Protein AF-A0A6I4W435-F1 (afdb_monomer_lite)

Organism: NCBI:txid1429076

pLDDT: mean 74.06, std 20.19, range [32.53, 95.0]

Secondary structure (DSSP, 8-state):
-HHHHHHHHHHHHHTT--HHHHHHTTSSPPPP--TTPPP-TT-EEEEEETTTEEEEEEEEEEEETTEEEEE-TT-TT-EEEEEGGG-EEPPPPPPEEETTEEE-SHHHHHHHHHHHHHHHHHHHHTT-PPPHHHHHHHHHHHHHHHHHHTS-HHHHHHHHHHHHHHHHH--S---------------PPP--PPPPPPPPP---------

Structure (mmCIF, N/CA/C/O backbone):
data_AF-A0A6I4W435-F1
#
_entry.id   AF-A0A6I4W435-F1
#
loop_
_atom_site.group_PDB
_atom_site.id
_atom_site.type_symbol
_atom_site.label_atom_id
_atom_site.label_alt_id
_atom_site.label_comp_id
_atom_site.label_asym_id
_atom_site.label_entity_id
_atom_site.label_seq_id
_atom_site.pdbx_PDB_ins_code
_atom_site.Cartn_x
_atom_site.Cartn_y
_atom_site.Cartn_z
_atom_site.occupancy
_atom_site.B_iso_or_equiv
_atom_site.auth_seq_id
_atom_site.auth_comp_id
_atom_site.auth_asym_id
_atom_site.auth_atom_id
_atom_site.pdbx_PDB_model_num
ATOM 1 N N . MET A 1 1 ? -18.884 -27.508 -9.698 1.00 48.12 1 MET A N 1
ATOM 2 C CA . MET A 1 1 ? -17.551 -26.866 -9.818 1.00 48.12 1 MET A CA 1
ATOM 3 C C . MET A 1 1 ? -17.520 -25.725 -10.838 1.00 48.12 1 MET A C 1
ATOM 5 O O . MET A 1 1 ? -16.719 -24.821 -10.649 1.00 48.12 1 MET A O 1
ATOM 9 N N . ALA A 1 2 ? -18.375 -25.718 -11.870 1.00 55.88 2 ALA A N 1
ATOM 10 C CA . ALA A 1 2 ? -18.426 -24.636 -12.861 1.00 55.88 2 ALA A CA 1
ATOM 11 C C . ALA A 1 2 ? -18.925 -23.290 -12.289 1.00 55.88 2 ALA A C 1
ATOM 13 O O . ALA A 1 2 ? -18.366 -22.250 -12.620 1.00 55.88 2 ALA A O 1
ATOM 14 N N . ASP A 1 3 ? -19.886 -23.315 -11.358 1.00 66.19 3 ASP A N 1
ATOM 15 C CA . ASP A 1 3 ? -20.533 -22.088 -10.859 1.00 66.19 3 ASP A CA 1
ATOM 16 C C . ASP A 1 3 ? -19.584 -21.142 -10.106 1.00 66.19 3 ASP A C 1
ATOM 18 O O . ASP A 1 3 ? -19.682 -19.926 -10.235 1.00 66.19 3 ASP A O 1
ATOM 22 N N . LEU A 1 4 ? -18.595 -21.683 -9.385 1.00 65.06 4 LEU A N 1
ATOM 23 C CA . LEU A 1 4 ? -17.640 -20.879 -8.615 1.00 65.06 4 LEU A CA 1
ATOM 24 C C . LEU A 1 4 ? -16.661 -20.116 -9.521 1.00 65.06 4 LEU A C 1
ATOM 26 O O . LEU A 1 4 ? -16.342 -18.960 -9.261 1.00 65.06 4 LEU A O 1
ATOM 30 N N . LEU A 1 5 ? -16.188 -20.763 -10.590 1.00 68.44 5 LEU A N 1
ATOM 31 C CA . LEU A 1 5 ? -15.288 -20.151 -11.571 1.00 68.44 5 LEU A CA 1
ATOM 32 C C . LEU A 1 5 ? -16.013 -19.076 -12.388 1.00 68.44 5 LEU A C 1
ATOM 34 O O . LEU A 1 5 ? -15.443 -18.020 -12.656 1.00 68.44 5 LEU A O 1
ATOM 38 N N . SER A 1 6 ? -17.282 -19.312 -12.722 1.00 66.69 6 SER A N 1
ATOM 39 C CA . SER A 1 6 ? -18.133 -18.327 -13.388 1.00 66.69 6 SER A CA 1
ATOM 40 C C . SER A 1 6 ? -18.427 -17.115 -12.501 1.00 66.69 6 SER A C 1
ATOM 42 O O . SER A 1 6 ? -18.337 -15.986 -12.983 1.00 66.69 6 SER A O 1
ATOM 44 N N . ASP A 1 7 ? -18.692 -17.316 -11.207 1.00 67.62 7 ASP A N 1
ATOM 45 C CA . ASP A 1 7 ? -18.904 -16.213 -10.262 1.00 67.62 7 ASP A CA 1
ATOM 46 C C . ASP A 1 7 ? -17.628 -15.394 -10.025 1.00 67.62 7 ASP A C 1
ATOM 48 O O . ASP A 1 7 ? -17.678 -14.162 -9.988 1.00 67.62 7 ASP A O 1
ATOM 52 N N . LEU A 1 8 ? -16.466 -16.047 -9.938 1.00 68.94 8 LEU A N 1
ATOM 53 C CA . LEU A 1 8 ? -15.170 -15.371 -9.817 1.00 68.94 8 LEU A CA 1
ATOM 54 C C . LEU A 1 8 ? -14.807 -14.570 -11.072 1.00 68.94 8 LEU A C 1
ATOM 56 O O . LEU A 1 8 ? -14.304 -13.452 -10.952 1.00 68.94 8 LEU A O 1
ATOM 60 N N . ARG A 1 9 ? -15.112 -15.098 -12.260 1.00 64.88 9 ARG A N 1
ATOM 61 C CA . ARG A 1 9 ? -14.930 -14.390 -13.533 1.00 64.88 9 ARG A CA 1
ATOM 62 C C . ARG A 1 9 ? -15.839 -13.166 -13.617 1.00 64.88 9 ARG A C 1
ATOM 64 O O . ARG A 1 9 ? -15.360 -12.065 -13.859 1.00 64.88 9 ARG A O 1
ATOM 71 N N . ARG A 1 10 ? -17.123 -13.321 -13.283 1.00 65.75 10 ARG A N 1
ATOM 72 C CA . ARG A 1 10 ? -18.094 -12.215 -13.268 1.00 65.75 10 ARG A CA 1
ATOM 73 C C . ARG A 1 10 ? -17.733 -11.138 -12.240 1.00 65.75 10 ARG A C 1
ATOM 75 O O . ARG A 1 10 ? -17.934 -9.948 -12.480 1.00 65.75 10 ARG A O 1
ATOM 82 N N . TYR A 1 11 ? -17.163 -11.543 -11.105 1.00 64.62 11 TYR A N 1
ATOM 83 C CA . TYR A 1 11 ? -16.634 -10.624 -10.102 1.00 64.62 11 TYR A CA 1
ATOM 84 C C . TYR A 1 11 ? -15.400 -9.862 -10.606 1.00 64.62 11 TYR A C 1
ATOM 86 O O . TYR A 1 11 ? -15.323 -8.646 -10.422 1.00 64.62 11 TYR A O 1
ATOM 94 N N . ALA A 1 12 ? -14.467 -10.544 -11.270 1.00 68.38 12 ALA A N 1
ATOM 95 C CA . ALA A 1 12 ? -13.275 -9.931 -11.847 1.00 68.38 12 ALA A CA 1
ATOM 96 C C . ALA A 1 12 ? -13.634 -8.924 -12.956 1.00 68.38 12 ALA A C 1
ATOM 98 O O . ALA A 1 12 ? -13.156 -7.789 -12.919 1.00 68.38 12 ALA A O 1
ATOM 99 N N . ASP A 1 13 ? -14.590 -9.271 -13.824 1.00 64.19 13 ASP A N 1
ATOM 100 C CA . ASP A 1 13 ? -15.118 -8.386 -14.871 1.00 64.19 13 ASP A CA 1
ATOM 101 C C . ASP A 1 13 ? -15.747 -7.116 -14.275 1.00 64.19 13 ASP A C 1
ATOM 103 O O . ASP A 1 13 ? -15.459 -6.001 -14.711 1.00 64.19 13 ASP A O 1
ATOM 107 N N . SER A 1 14 ? -16.527 -7.252 -13.195 1.00 55.00 14 SER A N 1
ATOM 108 C CA . SER A 1 14 ? -17.138 -6.107 -12.494 1.00 55.00 14 SER A CA 1
ATOM 109 C C . SER A 1 14 ? -16.120 -5.165 -11.830 1.00 55.00 14 SER A C 1
ATOM 111 O O . SER A 1 14 ? -16.455 -4.044 -11.442 1.00 55.00 14 SER A O 1
ATOM 113 N N . ARG A 1 15 ? -14.870 -5.618 -11.676 1.00 60.22 15 ARG A N 1
ATOM 114 C CA . ARG A 1 15 ? -13.759 -4.866 -11.082 1.00 60.22 15 ARG A CA 1
ATOM 115 C C . ARG A 1 15 ? -12.702 -4.460 -12.110 1.00 60.22 15 ARG A C 1
ATOM 117 O O . ARG A 1 15 ? -11.713 -3.849 -11.709 1.00 60.22 15 ARG A O 1
ATOM 124 N N . GLY A 1 16 ? -12.906 -4.770 -13.395 1.00 47.41 16 GLY A N 1
ATOM 125 C CA . GLY A 1 16 ? -11.931 -4.513 -14.457 1.00 47.41 16 GLY A CA 1
ATOM 126 C C . GLY A 1 16 ? -10.626 -5.297 -14.283 1.00 47.41 16 GLY A C 1
ATOM 127 O O . GLY A 1 16 ? -9.569 -4.831 -14.699 1.00 47.41 16 GLY A O 1
ATOM 128 N N . VAL A 1 17 ? -10.679 -6.451 -13.612 1.00 63.44 17 VAL A N 1
ATOM 129 C CA . VAL A 1 17 ? -9.533 -7.335 -13.390 1.00 63.44 17 VAL A CA 1
ATOM 130 C C . VAL A 1 17 ? -9.600 -8.468 -14.405 1.00 63.44 17 VAL A C 1
ATOM 132 O O . VAL A 1 17 ? -10.590 -9.189 -14.465 1.00 63.44 17 VAL A O 1
ATOM 135 N N . ASP A 1 18 ? -8.531 -8.656 -15.174 1.00 70.25 18 ASP A N 1
ATOM 136 C CA . ASP A 1 18 ? -8.417 -9.777 -16.106 1.00 70.25 18 ASP A CA 1
ATOM 137 C C . ASP A 1 18 ? -8.191 -11.086 -15.327 1.00 70.25 18 ASP A C 1
ATOM 139 O O . ASP A 1 18 ? -7.098 -11.369 -14.821 1.00 70.25 18 ASP A O 1
ATOM 143 N N . PHE A 1 19 ? -9.266 -11.862 -15.187 1.00 63.81 19 PHE A N 1
ATOM 144 C CA . PHE A 1 19 ? -9.294 -13.112 -14.430 1.00 63.81 19 PHE A CA 1
ATOM 145 C C . PHE A 1 19 ? -8.329 -14.163 -14.988 1.00 63.81 19 PHE A C 1
ATOM 147 O O . PHE A 1 19 ? -7.600 -14.810 -14.231 1.00 63.81 19 PHE A O 1
ATOM 154 N N . ASP A 1 20 ? -8.291 -14.304 -16.314 1.00 61.25 20 ASP A N 1
ATOM 155 C CA . ASP A 1 20 ? -7.469 -15.301 -16.999 1.00 61.25 20 ASP A CA 1
ATOM 156 C C . ASP A 1 20 ? -5.974 -14.951 -16.881 1.00 61.25 20 ASP A C 1
ATOM 158 O O . ASP A 1 20 ? -5.124 -15.842 -16.773 1.00 61.25 20 ASP A O 1
ATOM 162 N N . ARG A 1 21 ? -5.642 -13.656 -16.797 1.00 55.03 21 ARG A N 1
ATOM 163 C CA . ARG A 1 21 ? -4.293 -13.168 -16.467 1.00 55.03 21 ARG A CA 1
ATOM 164 C C . ARG A 1 21 ? -3.916 -13.417 -15.004 1.00 55.03 21 ARG A C 1
ATOM 166 O O . ARG A 1 21 ? -2.783 -13.813 -14.728 1.00 55.03 21 ARG A O 1
ATOM 173 N N . ALA A 1 22 ? -4.843 -13.213 -14.068 1.00 56.28 22 ALA A N 1
ATOM 174 C CA . ALA A 1 22 ? -4.605 -13.421 -12.638 1.00 56.28 22 ALA A CA 1
ATOM 175 C C . ALA A 1 22 ? -4.363 -14.900 -12.282 1.00 56.28 22 ALA A C 1
ATOM 177 O O . ALA A 1 22 ? -3.576 -15.200 -11.381 1.00 56.28 22 ALA A O 1
ATOM 178 N N . LEU A 1 23 ? -5.003 -15.825 -13.005 1.00 63.34 23 LEU A N 1
ATOM 179 C CA . LEU A 1 23 ? -4.879 -17.262 -12.761 1.00 63.34 23 LEU A CA 1
ATOM 180 C C . LEU A 1 23 ? -3.512 -17.821 -13.195 1.00 63.34 23 LEU A C 1
ATOM 182 O O . LEU A 1 23 ? -2.955 -18.674 -12.508 1.00 63.34 23 LEU A O 1
ATOM 186 N N . ARG A 1 24 ? -2.928 -17.302 -14.284 1.00 53.12 24 ARG A N 1
ATOM 187 C CA . ARG A 1 24 ? -1.618 -17.754 -14.798 1.00 53.12 24 ARG A CA 1
ATOM 188 C C . ARG A 1 24 ? -0.430 -17.325 -13.932 1.00 53.12 24 ARG A C 1
ATOM 190 O O . ARG A 1 24 ? 0.606 -17.974 -13.965 1.00 53.12 24 ARG A O 1
ATOM 197 N N . GLY A 1 25 ? -0.562 -16.251 -13.151 1.00 51.00 25 GLY A N 1
ATOM 198 C CA . GLY A 1 25 ? 0.535 -15.707 -12.339 1.00 51.00 25 GLY A CA 1
ATOM 199 C C . GLY A 1 25 ? 0.826 -16.453 -11.030 1.00 51.00 25 GLY A C 1
ATOM 200 O O . GLY A 1 25 ? 1.811 -16.135 -10.371 1.00 51.00 25 GLY A O 1
ATOM 201 N N . ARG A 1 26 ? -0.023 -17.407 -10.615 1.00 48.78 26 ARG A N 1
ATOM 202 C CA . ARG A 1 26 ? 0.065 -18.060 -9.292 1.00 48.78 26 ARG A CA 1
ATOM 203 C C . ARG A 1 26 ? 0.802 -19.399 -9.266 1.00 48.78 26 ARG A C 1
ATOM 205 O O . ARG A 1 26 ? 1.060 -19.899 -8.176 1.00 48.78 26 ARG A O 1
ATOM 212 N N . THR A 1 27 ? 1.118 -19.988 -10.415 1.00 45.06 27 THR A N 1
ATOM 213 C CA . THR A 1 27 ? 1.563 -21.389 -10.485 1.00 45.06 27 THR A CA 1
ATOM 214 C C . THR A 1 27 ? 3.075 -21.601 -10.472 1.00 45.06 27 THR A C 1
ATOM 216 O O . THR A 1 27 ? 3.494 -22.753 -10.506 1.00 45.06 27 THR A O 1
ATOM 219 N N . GLU A 1 28 ? 3.902 -20.555 -10.369 1.00 39.28 28 GLU A N 1
ATOM 220 C CA . GLU A 1 28 ? 5.362 -20.726 -10.376 1.00 39.28 28 GLU A CA 1
ATOM 221 C C . GLU A 1 28 ? 6.059 -20.195 -9.108 1.00 39.28 28 GLU A C 1
ATOM 223 O O . GLU A 1 28 ? 5.813 -19.056 -8.695 1.00 39.28 28 GLU A O 1
ATOM 228 N N . PRO A 1 29 ? 6.963 -20.985 -8.488 1.00 39.03 29 PRO A N 1
ATOM 229 C CA . PRO A 1 29 ? 7.844 -20.503 -7.429 1.00 39.03 29 PRO A CA 1
ATOM 230 C C . PRO A 1 29 ? 8.861 -19.521 -8.029 1.00 39.03 29 PRO A C 1
ATOM 232 O O . PRO A 1 29 ? 9.588 -19.861 -8.961 1.00 39.03 29 PRO A O 1
ATOM 235 N N . ARG A 1 30 ? 8.893 -18.277 -7.532 1.00 45.06 30 ARG A N 1
ATOM 236 C CA . ARG A 1 30 ? 9.562 -17.165 -8.223 1.00 45.06 30 ARG A CA 1
ATOM 237 C C . ARG A 1 30 ? 11.003 -16.922 -7.733 1.00 45.06 30 ARG A C 1
ATOM 239 O O . ARG A 1 30 ? 11.175 -16.566 -6.567 1.00 45.06 30 ARG A O 1
ATOM 246 N N . PRO A 1 31 ? 12.026 -17.048 -8.602 1.00 37.41 31 PRO A N 1
ATOM 247 C CA . PRO A 1 31 ? 13.400 -16.659 -8.294 1.00 37.41 31 PRO A CA 1
ATOM 248 C C . PRO A 1 31 ? 13.589 -15.136 -8.375 1.00 37.41 31 PRO A C 1
ATOM 250 O O . PRO A 1 31 ? 12.870 -14.444 -9.099 1.00 37.41 31 PRO A O 1
ATOM 253 N N . GLN A 1 32 ? 14.582 -14.639 -7.634 1.00 42.81 32 GLN A N 1
ATOM 254 C CA . GLN A 1 32 ? 15.009 -13.237 -7.570 1.00 42.81 32 GLN A CA 1
ATOM 255 C C . GLN A 1 32 ? 15.317 -12.660 -8.965 1.00 42.81 32 GLN A C 1
ATOM 257 O O . GLN A 1 32 ? 15.859 -13.347 -9.830 1.00 42.81 32 GLN A O 1
ATOM 262 N N . ALA A 1 33 ? 14.937 -11.398 -9.186 1.00 46.81 33 ALA A N 1
ATOM 263 C CA . ALA A 1 33 ? 15.050 -10.716 -10.471 1.00 46.81 33 ALA A CA 1
ATOM 264 C C . ALA A 1 33 ? 16.519 -10.506 -10.877 1.00 46.81 33 ALA A C 1
ATOM 266 O O . ALA A 1 33 ? 17.236 -9.714 -10.271 1.00 46.81 33 ALA A O 1
ATOM 267 N N . VAL A 1 34 ? 16.936 -11.211 -11.928 1.00 43.28 34 VAL A N 1
ATOM 268 C CA . VAL A 1 34 ? 18.176 -10.976 -12.676 1.00 43.28 34 VAL A CA 1
ATOM 269 C C . VAL A 1 34 ? 17.886 -9.912 -13.740 1.00 43.28 34 VAL A C 1
ATOM 271 O O . VAL A 1 34 ? 16.836 -9.955 -14.390 1.00 43.28 34 VAL A O 1
ATOM 274 N N . GLU A 1 35 ? 18.787 -8.940 -13.885 1.00 43.41 35 GLU A N 1
ATOM 275 C CA . GLU A 1 35 ? 18.725 -7.873 -14.890 1.00 43.41 35 GLU A CA 1
ATOM 276 C C . GLU A 1 35 ? 18.404 -8.445 -16.286 1.00 43.41 35 GLU A C 1
ATOM 278 O O . GLU A 1 35 ? 19.064 -9.368 -16.756 1.00 43.41 35 GLU A O 1
ATOM 283 N N . GLY A 1 36 ? 17.354 -7.924 -16.936 1.00 54.69 36 GLY A N 1
ATOM 284 C CA . GLY A 1 36 ? 16.925 -8.340 -18.281 1.00 54.69 36 GLY A CA 1
ATOM 285 C C . GLY A 1 36 ? 15.592 -9.098 -18.367 1.00 54.69 36 GLY A C 1
ATOM 286 O O . GLY A 1 36 ? 15.116 -9.349 -19.473 1.00 54.69 36 GLY A O 1
ATOM 287 N N . ARG A 1 37 ? 14.939 -9.432 -17.243 1.00 64.94 37 ARG A N 1
ATOM 288 C CA . ARG A 1 37 ? 13.588 -10.029 -17.249 1.00 64.94 37 ARG A CA 1
ATOM 289 C C . ARG A 1 37 ? 12.491 -8.956 -17.191 1.00 64.94 37 ARG A C 1
ATOM 291 O O . ARG A 1 37 ? 12.578 -8.021 -16.401 1.00 64.94 37 ARG A O 1
ATOM 298 N N . ALA A 1 38 ? 11.430 -9.126 -17.985 1.00 80.06 38 ALA A N 1
ATOM 299 C CA . ALA A 1 38 ? 10.217 -8.313 -17.882 1.00 80.06 38 ALA A CA 1
ATOM 300 C C . ALA A 1 38 ? 9.564 -8.467 -16.495 1.00 80.06 38 ALA A C 1
ATOM 302 O O . ALA A 1 38 ? 9.429 -9.587 -15.990 1.00 80.06 38 ALA A O 1
ATOM 303 N N . PHE A 1 39 ? 9.142 -7.356 -15.890 1.00 84.56 39 PHE A N 1
ATOM 304 C CA . PHE A 1 39 ? 8.463 -7.374 -14.594 1.00 84.56 39 PHE A CA 1
ATOM 305 C C . PHE A 1 39 ? 7.040 -7.919 -14.746 1.00 84.56 39 PHE A C 1
ATOM 307 O O . PHE A 1 39 ? 6.355 -7.645 -15.733 1.00 84.56 39 PHE A O 1
ATOM 314 N N . ALA A 1 40 ? 6.561 -8.670 -13.756 1.00 87.69 40 ALA A N 1
ATOM 315 C CA . ALA A 1 40 ? 5.161 -9.086 -13.706 1.00 87.69 40 ALA A CA 1
ATOM 316 C C . ALA A 1 40 ? 4.402 -8.359 -12.598 1.00 87.69 40 ALA A C 1
ATOM 318 O O . ALA A 1 40 ? 4.983 -7.747 -11.707 1.00 87.69 40 ALA A O 1
ATOM 319 N N . VAL A 1 41 ? 3.076 -8.463 -12.644 1.00 88.00 41 VAL A N 1
ATOM 320 C CA . VAL A 1 41 ? 2.202 -7.941 -11.590 1.00 88.00 41 VAL A CA 1
ATOM 321 C C . VAL A 1 41 ? 2.601 -8.533 -10.236 1.00 88.00 41 VAL A C 1
ATOM 323 O O . VAL A 1 41 ? 2.835 -9.734 -10.121 1.00 88.00 41 VAL A O 1
ATOM 326 N N . GLY A 1 42 ? 2.686 -7.672 -9.226 1.00 86.62 42 GLY A N 1
ATOM 327 C CA . GLY A 1 42 ? 3.148 -7.989 -7.880 1.00 86.62 42 GLY A CA 1
ATOM 328 C C . GLY A 1 42 ? 4.654 -7.832 -7.673 1.00 86.62 42 GLY A C 1
ATOM 329 O O . GLY A 1 42 ? 5.080 -7.864 -6.522 1.00 86.62 42 GLY A O 1
ATOM 330 N N . ASP A 1 43 ? 5.448 -7.630 -8.731 1.00 88.00 43 ASP A N 1
ATOM 331 C CA . ASP A 1 43 ? 6.887 -7.421 -8.567 1.00 88.00 43 ASP A CA 1
ATOM 332 C C . ASP A 1 43 ? 7.183 -6.116 -7.858 1.00 88.00 43 ASP A C 1
ATOM 334 O O . ASP A 1 43 ? 6.626 -5.065 -8.182 1.00 88.00 43 ASP A O 1
ATOM 338 N N . GLU A 1 44 ? 8.106 -6.206 -6.914 1.00 92.19 44 GLU A N 1
ATOM 339 C CA . GLU A 1 44 ? 8.609 -5.083 -6.152 1.00 92.19 44 GLU A CA 1
ATOM 340 C C . GLU A 1 44 ? 9.697 -4.376 -6.952 1.00 92.19 44 GLU A C 1
ATOM 342 O O . GLU A 1 44 ? 10.690 -4.968 -7.382 1.00 92.19 44 GLU A O 1
ATOM 347 N N . VAL A 1 45 ? 9.480 -3.086 -7.175 1.00 92.19 45 VAL A N 1
ATOM 348 C CA . VAL A 1 45 ? 10.301 -2.257 -8.045 1.00 92.19 45 VAL A CA 1
ATOM 349 C C . VAL A 1 45 ? 10.692 -0.971 -7.349 1.00 92.19 45 VAL A C 1
ATOM 351 O O . VAL A 1 45 ? 9.959 -0.425 -6.523 1.00 92.19 45 VAL A O 1
ATOM 354 N N . GLU A 1 46 ? 11.855 -0.458 -7.707 1.00 91.56 46 GLU A N 1
ATOM 355 C CA . GLU A 1 46 ? 12.331 0.833 -7.257 1.00 91.56 46 GLU A CA 1
ATOM 356 C C . GLU A 1 46 ? 12.625 1.762 -8.427 1.00 91.56 46 GLU A C 1
ATOM 358 O O . GLU A 1 46 ? 12.992 1.351 -9.529 1.00 91.56 46 GLU A O 1
ATOM 363 N N . ARG A 1 47 ? 12.426 3.050 -8.169 1.00 87.75 47 ARG A N 1
ATOM 364 C CA . ARG A 1 47 ? 12.683 4.140 -9.100 1.00 87.75 47 ARG A CA 1
ATOM 365 C C . ARG A 1 47 ? 13.418 5.245 -8.361 1.00 87.75 47 ARG A C 1
ATOM 367 O O . ARG A 1 47 ? 12.996 5.660 -7.283 1.00 87.75 47 ARG A O 1
ATOM 374 N N . SER A 1 48 ? 14.450 5.801 -8.987 1.00 80.75 48 SER A N 1
ATOM 375 C CA . SER A 1 48 ? 15.024 7.068 -8.534 1.00 80.75 48 SER A CA 1
ATOM 376 C C . SER A 1 48 ? 14.079 8.218 -8.898 1.00 80.75 48 SER A C 1
ATOM 378 O O . SER A 1 48 ? 13.802 8.473 -10.074 1.00 80.75 48 SER A O 1
ATOM 380 N N . ALA A 1 49 ? 13.527 8.879 -7.884 1.00 66.56 49 ALA A N 1
ATOM 381 C CA . ALA A 1 49 ? 12.852 10.157 -8.029 1.00 66.56 49 ALA A CA 1
ATOM 382 C C . ALA A 1 49 ? 13.925 11.255 -8.049 1.00 66.56 49 ALA A C 1
ATOM 384 O O . ALA A 1 49 ? 14.623 11.473 -7.056 1.00 66.56 49 ALA A O 1
ATOM 385 N N . ASP A 1 50 ? 14.068 11.897 -9.208 1.00 62.81 50 ASP A N 1
ATOM 386 C CA . ASP A 1 50 ? 14.858 13.115 -9.423 1.00 62.81 50 ASP A CA 1
ATOM 387 C C . ASP A 1 50 ? 16.323 13.027 -8.946 1.00 62.81 50 ASP A C 1
ATOM 389 O O . ASP A 1 50 ? 16.901 13.990 -8.450 1.00 62.81 50 ASP A O 1
ATOM 393 N N . GLY A 1 51 ? 16.935 11.845 -9.085 1.00 57.22 51 GLY A N 1
ATOM 394 C CA . GLY A 1 51 ? 18.375 11.634 -8.907 1.00 57.22 51 GLY A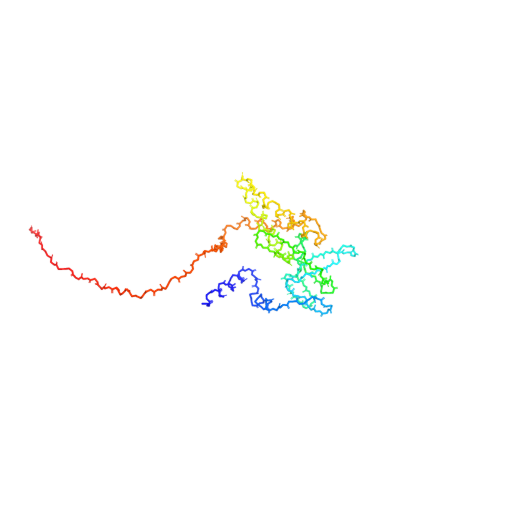 CA 1
ATOM 395 C C . GLY A 1 51 ? 18.863 11.452 -7.466 1.00 57.22 51 GLY A C 1
ATOM 396 O O . GLY A 1 51 ? 20.020 11.087 -7.288 1.00 57.22 51 GLY A O 1
ATOM 397 N N . SER A 1 52 ? 18.019 11.643 -6.444 1.00 59.06 52 SER A N 1
ATOM 398 C CA . SER A 1 52 ? 18.463 11.586 -5.034 1.00 59.06 52 SER A CA 1
ATOM 399 C C . SER A 1 52 ? 17.596 10.747 -4.096 1.00 59.06 52 SER A C 1
ATOM 401 O O . SER A 1 52 ? 18.081 10.326 -3.047 1.00 59.06 52 SER A O 1
ATOM 403 N N . LYS A 1 53 ? 16.330 10.465 -4.434 1.00 78.12 53 LYS A N 1
ATOM 404 C CA . LYS A 1 53 ? 15.440 9.687 -3.558 1.00 78.12 53 LYS A CA 1
ATOM 405 C C . LYS A 1 53 ? 14.943 8.435 -4.255 1.00 78.12 53 LYS A C 1
ATOM 407 O O . LYS A 1 53 ? 14.150 8.511 -5.190 1.00 78.12 53 LYS A O 1
ATOM 412 N N . ILE A 1 54 ? 15.370 7.278 -3.764 1.00 84.25 54 ILE A N 1
ATOM 413 C CA . ILE A 1 54 ? 14.835 5.991 -4.205 1.00 84.25 54 ILE A CA 1
ATOM 414 C C . ILE A 1 54 ? 13.426 5.843 -3.633 1.00 84.25 54 ILE A C 1
ATOM 416 O O . ILE A 1 54 ? 13.216 5.973 -2.429 1.00 84.25 54 ILE A O 1
ATOM 420 N N . ARG A 1 55 ? 12.453 5.589 -4.506 1.00 88.56 55 ARG A N 1
ATOM 421 C CA . ARG A 1 55 ? 11.086 5.232 -4.131 1.00 88.56 55 ARG A CA 1
ATOM 422 C C . ARG A 1 55 ? 10.836 3.792 -4.507 1.00 88.56 55 ARG A C 1
ATOM 424 O O . ARG A 1 55 ? 11.140 3.403 -5.634 1.00 88.56 55 ARG A O 1
ATOM 431 N N . ARG A 1 56 ? 10.230 3.039 -3.595 1.00 92.94 56 ARG A N 1
ATOM 43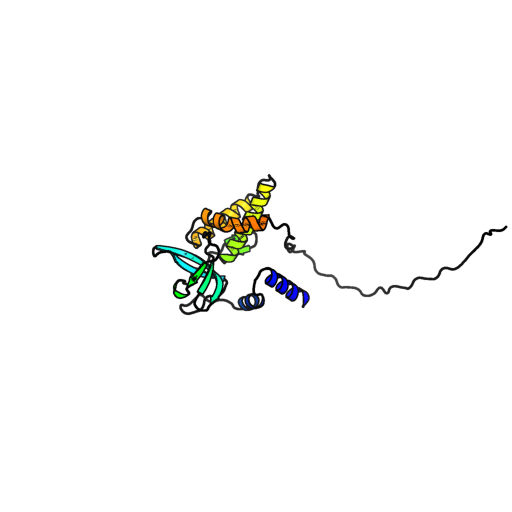2 C CA . ARG A 1 56 ? 9.861 1.642 -3.840 1.00 92.94 56 ARG A CA 1
ATOM 433 C C . ARG A 1 56 ? 8.356 1.492 -3.974 1.00 92.94 56 ARG A C 1
ATOM 435 O O . ARG A 1 56 ? 7.583 2.251 -3.388 1.00 92.94 56 ARG A O 1
ATOM 442 N N . GLY A 1 57 ? 7.955 0.553 -4.808 1.00 92.44 57 GLY A N 1
ATOM 443 C CA . GLY A 1 57 ? 6.578 0.298 -5.178 1.00 92.44 57 GLY A CA 1
ATOM 444 C C . GLY A 1 57 ? 6.427 -1.098 -5.754 1.00 92.44 57 GLY A C 1
ATOM 445 O O . GLY A 1 57 ? 7.366 -1.889 -5.741 1.00 92.44 57 GLY A O 1
ATOM 446 N N . TYR A 1 58 ? 5.243 -1.409 -6.258 1.00 92.62 58 TYR A N 1
ATOM 447 C CA . TYR A 1 58 ? 4.979 -2.700 -6.879 1.00 92.62 58 TYR A CA 1
ATOM 448 C C . TYR A 1 58 ? 4.194 -2.549 -8.177 1.00 92.62 58 TYR A C 1
ATOM 450 O O . TYR A 1 58 ? 3.393 -1.623 -8.346 1.00 92.62 58 TYR A O 1
ATOM 458 N N . VAL A 1 59 ? 4.438 -3.459 -9.116 1.00 91.44 59 VAL A N 1
ATOM 459 C CA . VAL A 1 59 ? 3.753 -3.485 -10.409 1.00 91.44 59 VAL A CA 1
ATOM 460 C C . VAL A 1 59 ? 2.308 -3.927 -10.196 1.00 91.44 59 VAL A C 1
ATOM 462 O O . VAL A 1 59 ? 2.035 -5.015 -9.702 1.00 91.44 59 VAL A O 1
ATOM 465 N N . THR A 1 60 ? 1.363 -3.085 -10.589 1.00 90.31 60 THR A N 1
ATOM 466 C CA . THR A 1 60 ? -0.080 -3.379 -10.541 1.00 90.31 60 THR A CA 1
ATOM 467 C C . THR A 1 60 ? -0.604 -3.930 -11.858 1.00 90.31 60 THR A C 1
ATOM 469 O O . THR A 1 60 ? -1.512 -4.755 -11.866 1.00 90.31 60 THR A O 1
ATOM 472 N N . ALA A 1 61 ? -0.009 -3.509 -12.972 1.00 87.75 61 ALA A N 1
ATOM 473 C CA . ALA A 1 61 ? -0.317 -4.001 -14.303 1.00 87.75 61 ALA A CA 1
ATOM 474 C C . ALA A 1 61 ? 0.868 -3.744 -15.243 1.00 87.75 61 ALA A C 1
ATOM 476 O O . ALA A 1 61 ? 1.665 -2.829 -15.037 1.00 87.75 61 ALA A O 1
ATOM 477 N N . VAL A 1 62 ? 0.971 -4.564 -16.283 1.00 87.56 62 VAL A N 1
ATOM 478 C CA . VAL A 1 62 ? 1.800 -4.267 -17.463 1.00 87.56 62 VAL A CA 1
ATOM 479 C C . VAL A 1 62 ? 0.872 -3.635 -18.490 1.00 87.56 62 VAL A C 1
ATOM 481 O O . VAL A 1 62 ? -0.163 -4.247 -18.775 1.00 87.56 62 VAL A O 1
ATOM 484 N N . ASP A 1 63 ? 1.224 -2.434 -18.948 1.00 82.81 63 ASP A N 1
ATOM 485 C CA . ASP A 1 63 ? 0.468 -1.658 -19.938 1.00 82.81 63 ASP A CA 1
ATOM 486 C C . ASP A 1 63 ? 0.902 -2.074 -21.345 1.00 82.81 63 ASP A C 1
ATOM 488 O O . ASP A 1 63 ? 0.133 -2.650 -22.109 1.00 82.81 63 ASP A O 1
ATOM 492 N N . ASP A 1 64 ? 2.194 -1.911 -21.624 1.00 81.25 64 ASP A N 1
ATOM 493 C CA . ASP A 1 64 ? 2.844 -2.310 -22.866 1.00 81.25 64 ASP A CA 1
ATOM 494 C C . ASP A 1 64 ? 4.290 -2.775 -22.571 1.00 81.25 64 ASP A C 1
ATOM 496 O O . ASP A 1 64 ? 4.766 -2.620 -21.443 1.00 81.25 64 ASP A O 1
ATOM 500 N N . PRO A 1 65 ? 5.020 -3.372 -23.534 1.00 77.81 65 PRO A N 1
ATOM 501 C CA . PRO A 1 65 ? 6.375 -3.882 -23.294 1.00 77.81 65 PRO A CA 1
ATOM 502 C C . PRO A 1 65 ? 7.384 -2.829 -22.802 1.00 77.81 65 PRO A C 1
ATOM 504 O O . PRO A 1 65 ? 8.426 -3.184 -22.254 1.00 77.81 65 PRO A O 1
ATOM 507 N N . SER A 1 66 ? 7.097 -1.542 -23.001 1.00 82.94 66 SER A N 1
ATOM 508 C CA . SER A 1 66 ? 7.934 -0.411 -22.610 1.00 82.94 66 SER A CA 1
ATOM 509 C C . SER A 1 66 ? 7.421 0.329 -21.373 1.00 82.94 66 SER A C 1
ATOM 511 O O . SER A 1 66 ? 8.169 1.136 -20.819 1.00 82.94 66 SER A O 1
ATOM 513 N N . PHE A 1 67 ? 6.197 0.063 -20.902 1.00 87.31 67 PHE A N 1
ATOM 514 C CA . PHE A 1 67 ? 5.603 0.760 -19.762 1.00 87.31 67 PHE A CA 1
ATOM 515 C C . PHE A 1 67 ? 4.890 -0.167 -18.771 1.00 87.31 67 PHE A C 1
ATOM 517 O O . PHE A 1 67 ? 4.075 -1.027 -19.108 1.00 87.31 67 PHE A O 1
ATOM 524 N N . TYR A 1 68 ? 5.130 0.110 -17.492 1.00 90.44 68 TYR A N 1
ATOM 525 C CA . TYR A 1 68 ? 4.505 -0.571 -16.367 1.00 90.44 68 TYR A CA 1
ATOM 526 C C . TYR A 1 68 ? 3.627 0.387 -15.570 1.00 90.44 68 TYR A C 1
ATOM 528 O O . TYR A 1 68 ? 3.958 1.558 -15.380 1.00 90.44 68 TYR A O 1
ATOM 536 N N . LEU A 1 69 ? 2.521 -0.128 -15.045 1.00 92.56 69 LEU A N 1
ATOM 537 C CA . LEU A 1 69 ? 1.671 0.567 -14.092 1.00 92.56 69 LEU A CA 1
ATOM 538 C C . LEU A 1 69 ? 2.114 0.196 -12.678 1.00 92.56 69 LEU A C 1
ATOM 540 O O . LEU A 1 69 ? 1.875 -0.917 -12.209 1.00 92.56 69 LEU A O 1
ATOM 544 N N . VAL A 1 70 ? 2.765 1.128 -11.988 1.00 91.62 70 VAL A N 1
ATOM 545 C CA . VAL A 1 70 ? 3.404 0.911 -10.685 1.00 91.62 70 VAL A CA 1
ATOM 546 C C . VAL A 1 70 ? 2.702 1.716 -9.600 1.00 91.62 70 VAL A C 1
ATOM 548 O O . VAL A 1 70 ? 2.483 2.923 -9.732 1.00 91.62 70 VAL A O 1
ATOM 551 N N . ARG A 1 71 ? 2.379 1.060 -8.488 1.00 91.94 71 ARG A N 1
ATOM 552 C CA . ARG A 1 71 ? 1.879 1.706 -7.275 1.00 91.94 71 ARG A CA 1
ATOM 553 C C . ARG A 1 71 ? 3.047 2.017 -6.348 1.00 91.94 71 ARG A C 1
ATOM 555 O O . ARG A 1 71 ? 3.794 1.121 -5.974 1.00 91.94 71 ARG A O 1
ATOM 562 N N . PHE A 1 72 ? 3.161 3.276 -5.933 1.00 91.50 72 PHE A N 1
ATOM 563 C CA . PHE A 1 72 ? 4.122 3.708 -4.917 1.00 91.50 72 PHE A CA 1
ATOM 564 C C . PHE A 1 72 ? 3.380 4.087 -3.627 1.00 91.50 72 PHE A C 1
ATOM 566 O O . PHE A 1 72 ? 2.636 5.081 -3.635 1.00 91.50 72 PHE A O 1
ATOM 573 N N . PRO A 1 73 ? 3.563 3.342 -2.521 1.00 89.38 73 PRO A N 1
ATOM 574 C CA . PRO A 1 73 ? 3.002 3.715 -1.230 1.00 89.38 73 PRO A CA 1
ATOM 575 C C . PRO A 1 73 ? 3.406 5.140 -0.836 1.00 89.38 73 PRO A C 1
ATOM 577 O O . PRO A 1 73 ? 4.549 5.563 -1.009 1.00 89.38 73 PRO A O 1
ATOM 580 N N . GLY A 1 74 ? 2.449 5.921 -0.334 1.00 84.81 74 GLY A N 1
ATOM 581 C CA . GLY A 1 74 ? 2.679 7.318 0.043 1.00 84.81 74 GLY A CA 1
ATOM 582 C C . GLY A 1 74 ? 2.664 8.325 -1.108 1.00 84.81 74 GLY A C 1
ATOM 583 O O . GLY A 1 74 ? 2.873 9.512 -0.866 1.00 84.81 74 GLY A O 1
ATOM 584 N N . VAL A 1 75 ? 2.378 7.896 -2.342 1.00 85.25 75 VAL A N 1
ATOM 585 C CA . VAL A 1 75 ? 2.150 8.793 -3.483 1.00 85.25 75 VAL A CA 1
ATOM 586 C C . VAL A 1 75 ? 0.653 8.898 -3.777 1.00 85.25 75 VAL A C 1
ATOM 588 O O . VAL A 1 75 ? -0.008 7.915 -4.112 1.00 85.25 75 VAL A O 1
ATOM 591 N N . THR A 1 76 ? 0.112 10.115 -3.683 1.00 76.50 76 THR A N 1
ATOM 592 C CA . THR A 1 76 ? -1.329 10.396 -3.834 1.00 76.50 76 THR A CA 1
ATOM 593 C C . THR A 1 76 ? -1.838 10.230 -5.265 1.00 76.50 76 THR A C 1
ATOM 595 O O . THR A 1 76 ? -3.021 9.984 -5.465 1.00 76.50 76 THR A O 1
ATOM 598 N N . ARG A 1 77 ? -0.956 10.312 -6.272 1.00 74.12 77 ARG A N 1
ATOM 599 C CA . ARG A 1 77 ? -1.313 10.118 -7.692 1.00 74.12 77 ARG A CA 1
ATOM 600 C C . ARG A 1 77 ? -1.760 8.684 -8.038 1.00 74.12 77 ARG A C 1
ATOM 602 O O . ARG A 1 77 ? -2.068 8.422 -9.192 1.00 74.12 77 ARG A O 1
ATOM 609 N N . GLY A 1 78 ? -1.838 7.775 -7.064 1.00 78.50 78 GLY A N 1
ATOM 610 C CA . GLY A 1 78 ? -2.357 6.425 -7.268 1.00 78.50 78 GLY A CA 1
ATOM 611 C C . GLY A 1 78 ? -1.345 5.529 -7.976 1.00 78.50 78 GLY A C 1
ATOM 612 O O . GLY A 1 78 ? -0.257 5.292 -7.444 1.00 78.50 78 GLY A O 1
ATOM 613 N N . VAL A 1 79 ? -1.735 5.003 -9.137 1.00 87.06 79 VAL A N 1
ATOM 614 C CA . VAL A 1 79 ? -0.912 4.151 -10.004 1.00 87.06 79 VAL A CA 1
ATOM 615 C C . VAL A 1 79 ? -0.235 5.027 -11.055 1.00 87.06 79 VAL A C 1
ATOM 617 O O . VAL A 1 79 ? -0.893 5.812 -11.733 1.00 87.06 79 VAL A O 1
ATOM 620 N N . LEU A 1 80 ? 1.086 4.917 -11.176 1.00 89.19 80 LEU A N 1
ATOM 621 C CA . LEU A 1 80 ? 1.883 5.676 -12.132 1.00 89.19 80 LEU A CA 1
ATOM 622 C C . LEU A 1 80 ? 2.273 4.799 -13.314 1.00 89.19 80 LEU A C 1
ATOM 624 O O . LEU A 1 80 ? 2.762 3.689 -13.126 1.00 89.19 80 LEU A O 1
ATOM 628 N N .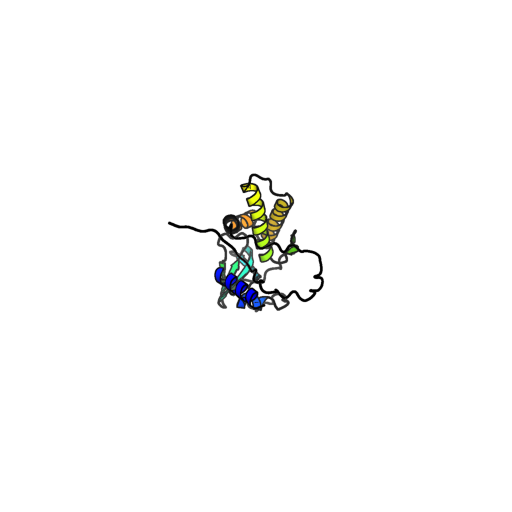 ARG A 1 81 ? 2.142 5.338 -14.524 1.00 91.06 81 ARG A N 1
ATOM 629 C CA . ARG A 1 81 ? 2.748 4.760 -15.723 1.00 91.06 81 ARG A CA 1
ATOM 630 C C . ARG A 1 81 ? 4.236 5.109 -15.743 1.00 91.06 81 ARG A C 1
ATOM 632 O O . ARG A 1 81 ? 4.587 6.290 -15.745 1.00 91.06 81 ARG A O 1
ATOM 639 N N . VAL A 1 82 ? 5.101 4.100 -15.694 1.00 87.88 82 VAL A N 1
ATOM 640 C CA . VAL A 1 82 ? 6.557 4.255 -15.600 1.00 87.88 82 VAL A CA 1
ATOM 641 C C . VAL A 1 82 ? 7.241 3.478 -16.730 1.00 87.88 82 VAL A C 1
ATOM 643 O O . VAL A 1 82 ? 6.905 2.311 -16.934 1.00 87.88 82 VAL A O 1
ATOM 646 N N . PRO A 1 83 ? 8.195 4.095 -17.449 1.00 88.69 83 PRO A N 1
ATOM 647 C CA . PRO A 1 83 ? 9.007 3.402 -18.445 1.00 88.69 83 PRO A CA 1
ATOM 648 C C . PRO A 1 83 ? 9.814 2.234 -17.858 1.00 88.69 83 PRO A C 1
ATOM 650 O O . PRO A 1 83 ? 10.309 2.322 -16.730 1.00 88.69 83 PRO A O 1
ATOM 653 N N . ALA A 1 84 ? 9.985 1.167 -18.638 1.00 86.44 84 ALA A N 1
ATOM 654 C CA . ALA A 1 84 ? 10.734 -0.034 -18.268 1.00 86.44 84 ALA A CA 1
ATOM 655 C C . ALA A 1 84 ? 12.204 0.248 -17.901 1.00 86.44 84 ALA A C 1
ATOM 657 O O . ALA A 1 84 ? 12.728 -0.338 -16.961 1.00 86.44 84 ALA A O 1
ATOM 658 N N . ASP A 1 85 ? 12.850 1.189 -18.592 1.00 85.12 85 ASP A N 1
ATOM 659 C CA . ASP A 1 85 ? 14.236 1.624 -18.359 1.00 85.12 85 ASP A CA 1
ATOM 660 C C . ASP A 1 85 ? 14.402 2.477 -17.085 1.00 85.12 85 ASP A C 1
ATOM 662 O O . ASP A 1 85 ? 15.519 2.754 -16.643 1.00 85.12 85 ASP A O 1
ATOM 666 N N . ARG A 1 86 ? 13.289 2.908 -16.476 1.00 85.25 86 ARG A N 1
ATOM 667 C CA . ARG A 1 86 ? 13.261 3.768 -15.282 1.00 85.25 86 ARG A CA 1
ATOM 668 C C . ARG A 1 86 ? 12.902 3.030 -13.997 1.00 85.25 86 ARG A C 1
ATOM 670 O O . ARG A 1 86 ? 12.797 3.680 -12.952 1.00 85.25 86 ARG A O 1
ATOM 677 N N . ILE A 1 87 ? 12.726 1.713 -14.057 1.00 87.44 87 ILE A N 1
ATOM 678 C CA . ILE A 1 87 ? 12.468 0.859 -12.897 1.00 87.44 87 ILE A CA 1
ATOM 679 C C . ILE A 1 87 ? 13.533 -0.227 -12.778 1.00 87.44 87 ILE A C 1
ATOM 681 O O . ILE A 1 87 ? 14.083 -0.701 -13.768 1.00 87.44 87 ILE A O 1
ATOM 685 N N . ARG A 1 88 ? 13.834 -0.613 -11.542 1.00 90.00 88 ARG A N 1
ATOM 686 C CA . ARG A 1 88 ? 14.737 -1.719 -11.204 1.00 90.00 88 ARG A CA 1
ATOM 687 C C . ARG A 1 88 ? 14.068 -2.612 -10.170 1.00 90.00 88 ARG A C 1
ATOM 689 O O . ARG A 1 88 ? 13.115 -2.180 -9.528 1.00 90.00 88 ARG A O 1
ATOM 696 N N . GLY A 1 89 ? 14.552 -3.841 -10.004 1.00 87.94 89 GLY A N 1
ATOM 697 C CA . GLY A 1 89 ? 14.089 -4.703 -8.916 1.00 87.94 89 GLY A CA 1
ATOM 698 C C . GLY A 1 89 ? 14.385 -4.057 -7.562 1.00 87.94 89 GLY A C 1
ATOM 699 O O . GLY A 1 89 ? 15.508 -3.618 -7.325 1.00 87.94 89 GLY A O 1
ATOM 700 N N . ALA A 1 90 ? 13.376 -3.969 -6.698 1.00 89.19 90 ALA A N 1
ATOM 701 C CA . ALA A 1 90 ? 13.556 -3.490 -5.334 1.00 89.19 90 ALA A CA 1
ATOM 702 C C . ALA A 1 90 ? 14.027 -4.622 -4.407 1.00 89.19 90 ALA A C 1
ATOM 704 O O . ALA A 1 90 ? 13.750 -5.797 -4.667 1.00 89.19 90 ALA A O 1
ATOM 705 N N . PRO A 1 91 ? 14.668 -4.284 -3.274 1.00 88.38 91 PRO A N 1
ATOM 706 C CA . PRO A 1 91 ? 14.824 -5.214 -2.168 1.00 88.38 91 PRO A CA 1
ATOM 707 C C . PRO A 1 91 ? 13.464 -5.760 -1.710 1.00 88.38 91 PRO A C 1
ATOM 709 O O . PRO A 1 91 ? 12.499 -4.985 -1.642 1.00 88.38 91 PRO A O 1
ATOM 712 N N . PRO A 1 92 ? 13.398 -7.052 -1.343 1.00 88.25 92 PRO A N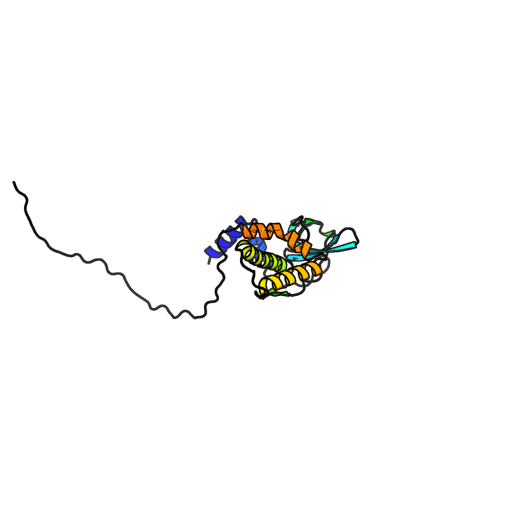 1
ATOM 713 C CA . PRO A 1 92 ? 12.154 -7.683 -0.938 1.00 88.25 92 PRO A CA 1
ATOM 714 C C . PRO A 1 92 ? 11.549 -6.989 0.284 1.00 88.25 92 PRO A C 1
ATOM 716 O O . PRO A 1 92 ? 12.263 -6.547 1.192 1.00 88.25 92 PRO A O 1
ATOM 719 N N . PHE A 1 93 ? 10.224 -6.916 0.323 1.00 89.75 93 PHE A N 1
ATOM 720 C CA . PHE A 1 93 ? 9.491 -6.370 1.452 1.00 89.75 93 PHE A CA 1
ATOM 721 C C . PHE A 1 93 ? 9.737 -7.198 2.723 1.00 89.75 93 PHE A C 1
ATOM 723 O O . PHE A 1 93 ? 9.640 -8.431 2.692 1.00 89.75 93 PHE A O 1
ATOM 730 N N . PRO A 1 94 ? 10.049 -6.553 3.863 1.00 90.06 94 PRO A N 1
ATOM 731 C CA . PRO A 1 94 ? 10.295 -7.268 5.107 1.00 90.06 94 PRO A CA 1
ATOM 732 C C . PRO A 1 94 ? 9.020 -7.988 5.577 1.00 90.06 94 PRO A C 1
ATOM 734 O O . PRO A 1 94 ? 7.938 -7.398 5.543 1.00 90.06 94 PRO A O 1
ATOM 737 N N . PRO A 1 95 ? 9.114 -9.243 6.050 1.00 90.06 95 PRO A N 1
ATOM 738 C CA . PRO A 1 95 ? 7.949 -9.963 6.538 1.00 90.06 95 PRO A CA 1
ATOM 739 C C . PRO A 1 95 ? 7.365 -9.282 7.782 1.00 90.06 95 PRO A C 1
ATOM 741 O O . PRO A 1 95 ? 8.084 -8.954 8.727 1.00 90.06 95 PRO A O 1
ATOM 744 N N . ILE A 1 96 ? 6.044 -9.098 7.799 1.00 90.00 96 ILE A N 1
ATOM 745 C CA . ILE A 1 96 ? 5.315 -8.508 8.926 1.00 90.00 96 ILE A CA 1
ATOM 746 C C . ILE A 1 96 ? 4.333 -9.531 9.469 1.00 90.00 96 ILE A C 1
ATOM 748 O O . ILE A 1 96 ? 3.404 -9.952 8.782 1.00 90.00 96 ILE A O 1
ATOM 752 N N . GLU A 1 97 ? 4.510 -9.887 10.734 1.00 89.38 97 GLU A N 1
ATOM 753 C CA . GLU A 1 97 ? 3.500 -10.619 11.489 1.00 89.38 97 GLU A CA 1
ATOM 754 C C . GLU A 1 97 ? 2.292 -9.723 11.761 1.00 89.38 97 GLU A C 1
ATOM 756 O O . GLU A 1 97 ? 2.417 -8.614 12.295 1.00 89.38 97 GLU A O 1
ATOM 761 N N . THR A 1 98 ? 1.128 -10.225 11.369 1.00 88.88 98 THR A N 1
ATOM 762 C CA . THR A 1 98 ? -0.185 -9.611 11.556 1.00 88.88 98 THR A CA 1
ATOM 763 C C . THR A 1 98 ? -1.128 -10.623 12.185 1.00 88.88 98 THR A C 1
ATOM 765 O O . THR A 1 98 ? -0.831 -11.817 12.261 1.00 88.88 98 THR A O 1
ATOM 768 N N . ARG A 1 99 ? -2.305 -10.170 12.616 1.00 81.88 99 ARG A N 1
ATOM 769 C CA . ARG A 1 99 ? -3.295 -11.057 13.248 1.00 81.88 99 ARG A CA 1
ATOM 770 C C . ARG A 1 99 ? -3.866 -12.103 12.288 1.00 81.88 99 ARG A C 1
ATOM 772 O O . ARG A 1 99 ? -4.420 -13.100 12.738 1.00 81.88 99 ARG A O 1
ATOM 779 N N . THR A 1 100 ? -3.763 -11.861 10.984 1.00 78.50 100 THR A N 1
ATOM 780 C CA . THR A 1 100 ? -4.261 -12.740 9.917 1.00 78.50 100 THR A CA 1
ATOM 781 C C . THR A 1 100 ? -3.162 -13.600 9.290 1.00 78.50 100 THR A C 1
ATOM 783 O O . THR A 1 100 ? -3.455 -14.399 8.404 1.00 78.50 100 THR A O 1
ATOM 786 N N . GLY A 1 101 ? -1.913 -13.470 9.750 1.00 88.62 101 GLY A N 1
ATOM 787 C CA . GLY A 1 101 ? -0.770 -14.238 9.265 1.00 88.62 101 GLY A CA 1
ATOM 788 C C . GLY A 1 101 ? 0.455 -13.372 8.976 1.00 88.62 101 GLY A C 1
ATOM 789 O O . GLY A 1 101 ? 0.566 -12.232 9.425 1.00 88.62 101 GLY A O 1
ATOM 790 N N . VAL A 1 102 ? 1.401 -13.922 8.216 1.00 91.06 102 VAL A N 1
ATOM 791 C CA . VAL A 1 102 ? 2.631 -13.216 7.836 1.00 91.06 102 VAL A CA 1
ATOM 792 C C . VAL A 1 102 ? 2.465 -12.597 6.454 1.00 91.06 102 VAL A C 1
ATOM 794 O O . VAL A 1 102 ? 2.282 -13.307 5.464 1.00 91.06 102 VAL A O 1
ATOM 797 N N . LEU A 1 103 ? 2.574 -11.273 6.376 1.00 89.88 103 LEU A N 1
ATOM 798 C CA . LEU A 1 103 ? 2.574 -10.537 5.117 1.00 89.88 103 LEU A CA 1
ATOM 799 C C . LEU A 1 103 ? 3.999 -10.462 4.580 1.00 89.88 103 LEU A C 1
ATOM 801 O O . LEU A 1 103 ? 4.900 -10.022 5.288 1.00 89.88 103 LEU A O 1
ATOM 805 N N . LYS A 1 104 ? 4.198 -10.898 3.334 1.00 90.31 104 LYS A N 1
ATOM 806 C CA . LYS A 1 104 ? 5.518 -10.985 2.682 1.00 90.31 104 LYS A CA 1
ATOM 807 C C . LYS A 1 104 ? 5.672 -10.070 1.464 1.00 90.31 104 LYS A C 1
ATOM 809 O O . LYS A 1 104 ? 6.658 -10.188 0.754 1.00 90.31 104 LYS A O 1
ATOM 814 N N . SER A 1 105 ? 4.682 -9.226 1.179 1.00 91.25 105 SER A N 1
ATOM 815 C CA . SER A 1 105 ? 4.725 -8.304 0.041 1.00 91.25 105 SER A CA 1
ATOM 816 C C . SER A 1 105 ? 4.171 -6.941 0.418 1.00 91.25 105 SER A C 1
ATOM 818 O O . SER A 1 105 ? 3.252 -6.840 1.242 1.00 91.25 105 SER A O 1
ATOM 820 N N . ALA A 1 106 ? 4.691 -5.904 -0.236 1.00 91.06 106 ALA A N 1
ATOM 821 C CA . ALA A 1 106 ? 4.207 -4.539 -0.056 1.00 91.06 106 ALA A CA 1
ATOM 822 C C . ALA A 1 106 ? 2.719 -4.395 -0.429 1.00 91.06 106 ALA A C 1
ATOM 824 O O . ALA A 1 106 ? 1.975 -3.702 0.264 1.00 91.06 106 ALA A O 1
ATOM 825 N N . ALA A 1 107 ? 2.266 -5.096 -1.474 1.00 90.62 107 ALA A N 1
ATOM 826 C CA . ALA A 1 107 ? 0.863 -5.103 -1.891 1.00 90.62 107 ALA A CA 1
ATOM 827 C C . ALA A 1 107 ? -0.059 -5.667 -0.797 1.00 90.62 107 ALA A C 1
ATOM 829 O O . ALA A 1 107 ? -1.029 -5.021 -0.406 1.00 90.62 107 ALA A O 1
ATOM 830 N N . ALA A 1 108 ? 0.287 -6.830 -0.229 1.00 90.06 108 ALA A N 1
ATOM 831 C CA . ALA A 1 108 ? -0.503 -7.434 0.843 1.00 90.06 108 ALA A CA 1
ATOM 832 C C . ALA A 1 108 ? -0.505 -6.573 2.119 1.00 90.06 108 ALA A C 1
ATOM 834 O O . ALA A 1 108 ? -1.520 -6.486 2.809 1.00 90.06 108 ALA A O 1
ATOM 835 N N . ALA A 1 109 ? 0.616 -5.912 2.426 1.00 91.94 109 ALA A N 1
ATOM 836 C CA . ALA A 1 109 ? 0.701 -4.966 3.535 1.00 91.94 109 ALA A CA 1
ATOM 837 C C . ALA A 1 109 ? -0.171 -3.719 3.317 1.00 91.94 109 ALA A C 1
ATOM 839 O O . ALA A 1 109 ? -0.803 -3.252 4.267 1.00 91.94 109 ALA A O 1
ATOM 840 N N . GLU A 1 110 ? -0.243 -3.190 2.091 1.00 91.88 110 GLU A N 1
ATOM 841 C CA . GLU A 1 110 ? -1.114 -2.057 1.752 1.00 91.88 110 GLU A CA 1
ATOM 842 C C . GLU A 1 110 ? -2.596 -2.428 1.913 1.00 91.88 110 GLU A C 1
ATOM 844 O O . GLU A 1 110 ? -3.341 -1.699 2.573 1.00 91.88 110 GLU A O 1
ATOM 849 N N . ASP A 1 111 ? -3.005 -3.593 1.404 1.00 91.06 111 ASP A N 1
ATOM 850 C CA . ASP A 1 111 ? -4.375 -4.102 1.543 1.00 91.06 111 ASP A CA 1
ATOM 851 C C . ASP A 1 111 ? -4.762 -4.321 3.013 1.00 91.06 111 ASP A C 1
ATOM 853 O O . ASP A 1 111 ? -5.817 -3.858 3.464 1.00 91.06 111 ASP A O 1
ATOM 857 N N . ALA A 1 112 ? -3.882 -4.952 3.797 1.00 92.00 112 ALA A N 1
ATOM 858 C CA . ALA A 1 112 ? -4.091 -5.142 5.230 1.00 92.00 112 ALA A CA 1
ATOM 859 C C . ALA A 1 112 ? -4.203 -3.800 5.970 1.00 92.00 112 ALA A C 1
ATOM 861 O O . ALA A 1 112 ? -5.055 -3.631 6.847 1.00 92.00 112 ALA A O 1
ATOM 862 N N . LEU A 1 113 ? -3.393 -2.807 5.591 1.00 92.75 113 LEU A N 1
ATOM 863 C CA . LEU A 1 113 ? -3.453 -1.473 6.180 1.00 92.75 113 LEU A CA 1
ATOM 864 C C . LEU A 1 113 ? -4.775 -0.764 5.858 1.00 92.75 113 LEU A C 1
ATOM 866 O O . LEU A 1 113 ? -5.333 -0.095 6.737 1.00 92.75 113 LEU A O 1
ATOM 870 N N . VAL A 1 114 ? -5.301 -0.913 4.638 1.00 91.56 114 VAL A N 1
ATOM 871 C CA . VAL A 1 114 ? -6.632 -0.408 4.270 1.00 91.56 114 VAL A CA 1
ATOM 872 C C . VAL A 1 114 ? -7.710 -1.085 5.114 1.00 91.56 114 VAL A C 1
ATOM 874 O O . VAL A 1 114 ? -8.583 -0.393 5.648 1.00 91.56 114 VAL A O 1
ATOM 877 N N . GLU A 1 115 ? -7.647 -2.405 5.292 1.00 92.50 115 GLU A N 1
ATOM 878 C CA . GLU A 1 115 ? -8.623 -3.152 6.087 1.00 92.50 115 GLU A CA 1
ATOM 879 C C . GLU A 1 115 ? -8.621 -2.710 7.559 1.00 92.50 115 GLU A C 1
ATOM 881 O O . GLU A 1 115 ? -9.658 -2.289 8.083 1.00 92.50 115 GLU A O 1
ATOM 886 N N . VAL A 1 116 ? -7.457 -2.730 8.216 1.00 93.12 116 VAL A N 1
ATOM 887 C CA . VAL A 1 116 ? -7.310 -2.338 9.627 1.00 93.12 116 VAL A CA 1
ATOM 888 C C . VAL A 1 116 ? -7.721 -0.875 9.815 1.00 93.12 116 VAL A C 1
ATOM 890 O O . VAL A 1 116 ? -8.481 -0.551 10.729 1.00 93.12 116 VAL A O 1
ATOM 893 N N . SER A 1 117 ? -7.307 0.023 8.915 1.00 92.19 117 SER A N 1
ATOM 894 C CA . SER A 1 117 ? -7.696 1.440 8.978 1.00 92.19 117 SER A CA 1
ATOM 895 C C . SER A 1 117 ? -9.201 1.641 8.802 1.00 92.19 117 SER A C 1
ATOM 897 O O . SER A 1 117 ? -9.785 2.532 9.424 1.00 92.19 117 SER A O 1
ATOM 899 N N . THR A 1 118 ? -9.846 0.800 7.994 1.00 92.38 118 THR A N 1
ATOM 900 C CA . THR A 1 118 ? -11.302 0.798 7.839 1.00 92.38 118 THR A CA 1
ATOM 901 C C . THR A 1 118 ? -11.983 0.351 9.131 1.00 92.38 118 THR A C 1
ATOM 903 O O . THR A 1 118 ? -12.929 1.011 9.560 1.00 92.38 118 THR A O 1
ATOM 906 N N . ARG A 1 119 ? -11.496 -0.709 9.796 1.00 92.00 119 ARG A N 1
ATOM 907 C CA . ARG A 1 119 ? -12.031 -1.159 11.098 1.00 92.00 119 ARG A CA 1
ATOM 908 C C . ARG A 1 119 ? -11.902 -0.077 12.167 1.00 92.00 119 ARG A C 1
ATOM 910 O O . ARG A 1 119 ? -12.905 0.282 12.782 1.00 92.00 119 ARG A O 1
ATOM 917 N N . VAL A 1 120 ? -10.716 0.518 12.307 1.00 91.94 120 VAL A N 1
ATOM 918 C CA . VAL A 1 120 ? -10.466 1.628 13.242 1.00 91.94 120 VAL A CA 1
ATOM 919 C C . VAL A 1 120 ? -11.439 2.781 12.984 1.00 91.94 120 VAL A C 1
ATOM 921 O O . VAL A 1 120 ? -12.116 3.243 13.898 1.00 91.94 120 VAL A O 1
ATOM 924 N N . ARG A 1 121 ? -11.585 3.207 11.723 1.00 91.25 121 ARG A N 1
ATOM 925 C CA . ARG A 1 121 ? -12.459 4.333 11.372 1.00 91.25 121 ARG A CA 1
ATOM 926 C C . ARG A 1 121 ? -13.949 4.011 11.531 1.00 91.25 121 ARG A C 1
ATOM 928 O O . ARG A 1 121 ? -14.721 4.929 11.795 1.00 91.25 121 ARG A O 1
ATOM 935 N N . ARG A 1 122 ? -14.369 2.744 11.413 1.00 91.81 122 ARG A N 1
ATOM 936 C CA . ARG A 1 122 ? -15.742 2.311 11.745 1.00 91.81 122 ARG A CA 1
ATOM 937 C C . ARG A 1 122 ? -16.036 2.474 13.233 1.00 91.81 122 ARG A C 1
ATOM 939 O O . ARG A 1 122 ? -17.079 3.028 13.557 1.00 91.81 122 ARG A O 1
ATOM 946 N N . HIS A 1 123 ? -15.115 2.073 14.110 1.00 91.81 123 HIS A N 1
ATOM 947 C CA . HIS A 1 123 ? -15.264 2.282 15.553 1.00 91.81 123 HIS A CA 1
ATOM 948 C C . HIS A 1 123 ? -15.398 3.765 15.898 1.00 91.81 123 HIS A C 1
ATOM 950 O O . HIS A 1 123 ? -16.365 4.148 16.556 1.00 91.81 123 HIS A O 1
ATOM 956 N N . THR A 1 124 ? -14.509 4.601 15.349 1.00 89.94 124 THR A N 1
ATOM 957 C CA . THR A 1 124 ? -14.564 6.057 15.536 1.00 89.94 124 THR A CA 1
ATOM 958 C C . THR A 1 124 ? -15.884 6.651 15.038 1.00 89.94 124 THR A C 1
ATOM 960 O O . THR A 1 124 ? -16.488 7.455 15.739 1.00 89.94 124 THR A O 1
ATOM 963 N N . LYS A 1 125 ? -16.377 6.232 13.861 1.00 89.62 125 LYS A N 1
ATOM 964 C CA . LYS A 1 125 ? -17.683 6.675 13.335 1.00 89.62 125 LYS A CA 1
ATOM 965 C C . LYS A 1 125 ? -18.863 6.233 14.203 1.00 89.62 125 LYS A C 1
ATOM 967 O O . LYS A 1 125 ? -19.847 6.955 14.276 1.00 89.62 125 LYS A O 1
ATOM 972 N N . ALA A 1 126 ? -18.771 5.068 14.838 1.00 90.75 126 ALA A N 1
ATOM 973 C CA . ALA A 1 126 ? -19.786 4.558 15.756 1.00 90.75 126 ALA A CA 1
ATOM 974 C C . ALA A 1 126 ? -19.699 5.177 17.167 1.00 90.75 126 ALA A C 1
ATOM 976 O O . ALA A 1 126 ? -20.450 4.770 18.045 1.00 90.75 126 ALA A O 1
ATOM 977 N N . GLY A 1 127 ? -18.770 6.112 17.412 1.00 91.25 127 GLY A N 1
ATOM 978 C CA . GLY A 1 127 ? -18.555 6.705 18.737 1.00 91.25 127 GLY A CA 1
ATOM 979 C C . GLY A 1 127 ? -17.916 5.749 19.751 1.00 91.25 127 GLY A C 1
ATOM 980 O O . GLY A 1 127 ? -17.945 6.012 20.947 1.00 91.25 127 GLY A O 1
ATOM 981 N N . THR A 1 128 ? -17.337 4.637 19.289 1.00 94.00 128 THR A N 1
ATOM 982 C CA . THR A 1 128 ? -16.676 3.639 20.144 1.00 94.00 128 THR A CA 1
ATOM 983 C C . THR A 1 128 ? -15.161 3.732 20.021 1.00 94.00 128 THR A C 1
ATOM 985 O O . THR A 1 128 ? -14.626 4.093 18.969 1.00 94.00 128 THR A O 1
ATOM 988 N N . SER A 1 129 ? -14.448 3.379 21.092 1.00 92.81 129 SER A N 1
ATOM 989 C CA . SER A 1 129 ? -12.989 3.295 21.036 1.00 92.81 129 SER A CA 1
ATOM 990 C C . SER A 1 129 ? -12.564 2.070 20.212 1.00 92.81 129 SER A C 1
ATOM 992 O O . SER A 1 129 ? -13.071 0.971 20.462 1.00 92.81 129 SER A O 1
ATOM 994 N N . PRO A 1 130 ? -11.665 2.218 19.221 1.00 93.00 130 PRO A N 1
ATOM 995 C CA . PRO A 1 130 ? -11.138 1.082 18.481 1.00 93.00 130 PRO A CA 1
ATOM 996 C C . PRO A 1 130 ? -10.312 0.167 19.402 1.00 93.00 130 PRO A C 1
ATOM 998 O O . PRO A 1 130 ? -9.633 0.656 20.310 1.00 93.00 130 PRO A O 1
ATOM 1001 N N . PRO A 1 131 ? -10.299 -1.155 19.158 1.00 93.19 131 PRO A N 1
ATOM 1002 C CA . PRO A 1 131 ? -9.428 -2.067 19.888 1.00 93.19 131 PRO A CA 1
ATOM 1003 C C . PRO A 1 131 ? -7.962 -1.632 19.788 1.00 93.19 131 PRO A C 1
ATOM 1005 O O . PRO A 1 131 ? -7.471 -1.356 18.692 1.00 93.19 131 PRO A O 1
ATOM 1008 N N . ARG A 1 132 ? -7.238 -1.634 20.915 1.00 92.94 132 ARG A N 1
ATOM 1009 C CA . ARG A 1 132 ? -5.817 -1.242 20.964 1.00 92.94 132 ARG A CA 1
ATOM 1010 C C . ARG A 1 132 ? -4.963 -2.024 19.960 1.00 92.94 132 ARG A C 1
ATOM 1012 O O . ARG A 1 132 ? -4.158 -1.430 19.254 1.00 92.94 132 ARG A O 1
ATOM 1019 N N . ALA A 1 133 ? -5.233 -3.321 19.818 1.00 91.25 133 ALA A N 1
ATOM 1020 C CA . ALA A 1 133 ? -4.558 -4.183 18.851 1.00 91.25 133 ALA A CA 1
ATOM 1021 C C . ALA A 1 133 ? -4.689 -3.687 17.397 1.00 91.25 133 ALA A C 1
ATOM 1023 O O . ALA A 1 133 ? -3.720 -3.750 16.649 1.00 91.25 133 ALA A O 1
ATOM 1024 N N . ASP A 1 134 ? -5.850 -3.154 17.001 1.00 92.00 134 ASP A N 1
ATOM 1025 C CA . ASP A 1 134 ? -6.063 -2.639 15.641 1.00 92.00 134 ASP A CA 1
ATOM 1026 C C . ASP A 1 134 ? -5.320 -1.306 15.429 1.00 92.00 134 ASP A C 1
ATOM 1028 O O . ASP A 1 134 ? -4.832 -1.023 14.335 1.00 92.00 134 ASP A O 1
ATOM 1032 N N . VAL A 1 135 ? -5.194 -0.486 16.476 1.00 93.38 135 VAL A N 1
ATOM 1033 C CA . VAL A 1 135 ? -4.405 0.756 16.433 1.00 93.38 135 VAL A CA 1
ATOM 1034 C C . VAL A 1 135 ? -2.912 0.446 16.305 1.00 93.38 135 VAL A C 1
ATOM 1036 O O . VAL A 1 135 ? -2.235 1.039 15.461 1.00 93.38 135 VAL A O 1
ATOM 1039 N N . ASP A 1 136 ? -2.418 -0.509 17.092 1.00 93.25 136 ASP A N 1
ATOM 1040 C CA . ASP A 1 136 ? -1.015 -0.921 17.092 1.00 93.25 136 ASP A CA 1
ATOM 1041 C C . ASP A 1 136 ? -0.629 -1.599 15.766 1.00 93.25 136 ASP A C 1
ATOM 1043 O O . ASP A 1 136 ? 0.396 -1.258 15.168 1.00 93.25 136 ASP A O 1
ATOM 1047 N N . GLU A 1 137 ? -1.481 -2.492 15.248 1.00 92.75 137 GLU A N 1
ATOM 1048 C CA . GLU A 1 137 ? -1.300 -3.154 13.949 1.00 92.75 137 GLU A CA 1
ATOM 1049 C C . GLU A 1 137 ? -1.278 -2.135 12.802 1.00 92.75 137 GLU A C 1
ATOM 1051 O O . GLU A 1 137 ? -0.364 -2.148 11.974 1.00 92.75 137 GLU A O 1
ATOM 1056 N N . ARG A 1 138 ? -2.210 -1.171 12.800 1.00 94.38 138 ARG A N 1
ATOM 1057 C CA . ARG A 1 138 ? -2.225 -0.062 11.834 1.00 94.38 138 ARG A CA 1
ATOM 1058 C C . ARG A 1 138 ? -0.930 0.745 11.873 1.00 94.38 138 ARG A C 1
ATOM 1060 O O . ARG A 1 138 ? -0.374 1.061 10.822 1.00 94.38 138 ARG A O 1
ATOM 1067 N N . ALA A 1 139 ? -0.456 1.100 13.066 1.00 94.12 139 ALA A N 1
ATOM 1068 C CA . ALA A 1 139 ? 0.766 1.881 13.231 1.00 94.12 139 ALA A CA 1
ATOM 1069 C C . ALA A 1 139 ? 2.014 1.095 12.806 1.00 94.12 139 ALA A C 1
ATOM 1071 O O . ALA A 1 139 ? 2.955 1.682 12.271 1.00 94.12 139 ALA A O 1
ATOM 1072 N N . ARG A 1 140 ? 2.046 -0.221 13.044 1.00 94.44 140 ARG A N 1
ATOM 1073 C CA . ARG A 1 140 ? 3.132 -1.107 12.604 1.00 94.44 140 ARG A CA 1
ATOM 1074 C C . ARG A 1 140 ? 3.176 -1.199 11.080 1.00 94.44 140 ARG A C 1
ATOM 1076 O O . ARG A 1 140 ? 4.200 -0.867 10.495 1.00 94.44 140 ARG A O 1
ATOM 1083 N N . LEU A 1 141 ? 2.051 -1.540 10.450 1.00 93.31 141 LEU A N 1
ATOM 1084 C CA . LEU A 1 141 ? 1.934 -1.656 8.994 1.00 93.31 141 LEU A CA 1
ATOM 1085 C C . LEU A 1 141 ? 2.304 -0.350 8.281 1.00 93.31 141 LEU A C 1
ATOM 1087 O O . LEU A 1 141 ? 3.085 -0.367 7.333 1.00 93.31 141 LEU A O 1
ATOM 1091 N N . ALA A 1 142 ? 1.792 0.789 8.759 1.00 94.69 142 ALA A N 1
ATOM 1092 C CA . ALA A 1 142 ? 2.077 2.088 8.154 1.00 94.69 142 ALA A CA 1
ATOM 1093 C C . ALA A 1 142 ? 3.558 2.481 8.253 1.00 94.69 142 ALA A C 1
ATOM 1095 O O . ALA A 1 142 ? 4.088 3.060 7.307 1.00 94.6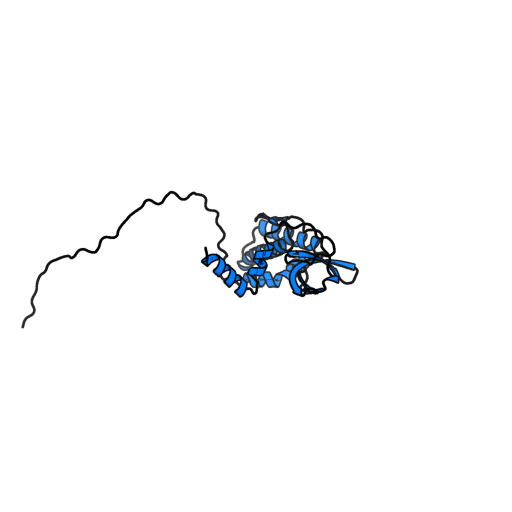9 142 ALA A O 1
ATOM 1096 N N . ARG A 1 143 ? 4.227 2.168 9.372 1.00 95.00 143 ARG A N 1
ATOM 1097 C CA . ARG A 1 143 ? 5.664 2.428 9.547 1.00 95.00 143 ARG A CA 1
ATOM 1098 C C . ARG A 1 143 ? 6.502 1.546 8.637 1.00 95.00 143 ARG A C 1
ATOM 1100 O O . ARG A 1 143 ? 7.277 2.072 7.854 1.00 95.00 143 ARG A O 1
ATOM 1107 N N . THR A 1 144 ? 6.276 0.236 8.648 1.00 93.75 144 THR A N 1
ATOM 1108 C CA . THR A 1 144 ? 7.077 -0.677 7.826 1.00 93.75 144 THR A CA 1
ATOM 1109 C C . THR A 1 144 ? 6.901 -0.420 6.327 1.00 93.75 144 THR A C 1
ATOM 1111 O O . THR A 1 144 ? 7.883 -0.431 5.587 1.00 93.75 144 THR A O 1
ATOM 1114 N N . LEU A 1 145 ? 5.679 -0.116 5.870 1.00 93.62 145 LEU A N 1
ATOM 1115 C CA . LEU A 1 145 ? 5.448 0.315 4.486 1.00 93.62 145 LEU A CA 1
ATOM 1116 C C . LEU A 1 145 ? 6.182 1.612 4.153 1.00 93.62 145 LEU A C 1
ATOM 1118 O O . LEU A 1 145 ? 6.714 1.740 3.055 1.00 93.62 145 LEU A O 1
ATOM 1122 N N . ALA A 1 146 ? 6.202 2.571 5.078 1.00 93.06 146 ALA A N 1
ATOM 1123 C CA . ALA A 1 146 ? 6.875 3.844 4.875 1.00 93.06 146 ALA A CA 1
ATOM 1124 C C . ALA A 1 146 ? 8.397 3.688 4.786 1.00 93.06 146 ALA A C 1
ATOM 1126 O O . ALA A 1 146 ? 8.999 4.202 3.843 1.00 93.06 146 ALA A O 1
ATOM 1127 N N . ASP A 1 147 ? 8.984 2.928 5.711 1.00 93.69 147 ASP A N 1
ATOM 1128 C CA . ASP A 1 147 ? 10.421 2.659 5.761 1.00 93.69 147 ASP A CA 1
ATOM 1129 C C . ASP A 1 147 ? 10.883 1.938 4.491 1.00 93.69 147 ASP A C 1
ATOM 1131 O O . ASP A 1 147 ? 11.871 2.324 3.864 1.00 93.69 147 ASP A O 1
ATOM 1135 N N . TRP A 1 148 ? 10.127 0.927 4.050 1.00 93.75 148 TRP A N 1
ATOM 1136 C CA . TRP A 1 148 ? 10.438 0.210 2.818 1.00 93.75 148 TRP A CA 1
ATOM 1137 C C . TRP A 1 148 ? 10.262 1.089 1.573 1.00 93.75 148 TRP A C 1
ATOM 1139 O O . TRP A 1 148 ? 11.149 1.111 0.718 1.00 93.75 148 TRP A O 1
ATOM 1149 N N . ALA A 1 149 ? 9.163 1.844 1.473 1.00 90.44 149 ALA A N 1
ATOM 1150 C CA . ALA A 1 149 ? 8.858 2.672 0.304 1.00 90.44 149 ALA A CA 1
ATOM 1151 C C . ALA A 1 149 ? 9.706 3.955 0.206 1.00 90.44 149 ALA A C 1
ATOM 1153 O O . ALA A 1 149 ? 9.672 4.623 -0.833 1.00 90.44 149 ALA A O 1
ATOM 1154 N N . GLY A 1 150 ? 10.461 4.303 1.254 1.00 90.25 150 GLY A N 1
ATOM 1155 C CA . GLY A 1 150 ? 11.253 5.533 1.319 1.00 90.25 150 GLY A CA 1
ATOM 1156 C C . GLY A 1 150 ? 10.388 6.782 1.528 1.00 90.25 150 GLY A C 1
ATOM 1157 O O . GLY A 1 150 ? 10.623 7.824 0.914 1.00 90.25 150 GLY A O 1
ATOM 1158 N N . THR A 1 151 ? 9.340 6.679 2.347 1.00 90.75 151 THR A N 1
ATOM 1159 C CA . THR A 1 151 ? 8.377 7.759 2.630 1.00 90.75 151 THR A CA 1
ATOM 1160 C C . THR A 1 151 ? 8.040 7.823 4.126 1.00 90.75 151 THR A C 1
ATOM 1162 O O . THR A 1 151 ? 8.732 7.236 4.947 1.00 90.75 151 THR A O 1
ATOM 1165 N N . THR A 1 152 ? 6.994 8.559 4.511 1.00 91.56 152 THR A N 1
ATOM 1166 C CA . THR A 1 152 ? 6.514 8.647 5.900 1.00 91.56 152 THR A CA 1
ATOM 1167 C C . THR A 1 152 ? 5.207 7.880 6.094 1.00 91.56 152 THR A C 1
ATOM 1169 O O . THR A 1 152 ? 4.379 7.792 5.184 1.00 91.56 152 THR A O 1
ATOM 1172 N N . ALA A 1 153 ? 4.972 7.367 7.307 1.00 92.38 153 ALA A N 1
ATOM 1173 C CA . ALA A 1 153 ? 3.726 6.672 7.647 1.00 92.38 153 ALA A CA 1
ATOM 1174 C C . ALA A 1 153 ? 2.489 7.560 7.417 1.00 92.38 153 ALA A C 1
ATOM 1176 O O . ALA A 1 153 ? 1.454 7.087 6.943 1.00 92.38 153 ALA A O 1
ATOM 1177 N N . SER A 1 154 ? 2.614 8.865 7.681 1.00 91.00 154 SER A N 1
ATOM 1178 C CA . SER A 1 154 ? 1.575 9.859 7.398 1.00 91.00 154 SER A CA 1
ATOM 1179 C C . SER A 1 154 ? 1.259 9.950 5.907 1.00 91.00 154 SER A C 1
ATOM 1181 O O . SER A 1 154 ? 0.086 9.939 5.542 1.00 91.00 154 SER A O 1
ATOM 1183 N N . ASN A 1 155 ? 2.277 9.968 5.038 1.00 90.06 155 ASN A N 1
ATOM 1184 C CA . ASN A 1 155 ? 2.074 9.980 3.588 1.00 90.06 155 ASN A CA 1
ATOM 1185 C C . ASN A 1 155 ? 1.399 8.694 3.109 1.00 90.06 155 ASN A C 1
ATOM 1187 O O . ASN A 1 155 ? 0.480 8.763 2.293 1.00 90.06 155 ASN A O 1
ATOM 1191 N N . VAL A 1 156 ? 1.809 7.530 3.629 1.00 91.31 156 VAL A N 1
ATOM 1192 C CA . VAL A 1 156 ? 1.166 6.244 3.312 1.00 91.31 156 VAL A CA 1
ATOM 1193 C C . VAL A 1 156 ? -0.318 6.305 3.666 1.00 91.31 156 VAL A C 1
ATOM 1195 O O . VAL A 1 156 ? -1.161 6.147 2.784 1.00 91.31 156 VAL A O 1
ATOM 1198 N N . LEU A 1 157 ? -0.653 6.633 4.915 1.00 91.38 157 LEU A N 1
ATOM 1199 C CA . LEU A 1 157 ? -2.041 6.730 5.375 1.00 91.38 157 LEU A CA 1
ATOM 1200 C C . LEU A 1 157 ? -2.854 7.769 4.592 1.00 91.38 157 LEU A C 1
ATOM 1202 O O . LEU A 1 157 ? -4.009 7.512 4.250 1.00 91.38 157 LEU A O 1
ATOM 1206 N N . PHE A 1 158 ? -2.256 8.919 4.279 1.00 89.62 158 PHE A N 1
ATOM 1207 C CA . PHE A 1 158 ? -2.888 9.957 3.471 1.00 89.62 158 PHE A CA 1
ATOM 1208 C C . PHE A 1 158 ? -3.193 9.455 2.055 1.00 89.62 158 PHE A C 1
ATOM 1210 O O . PHE A 1 158 ? -4.324 9.589 1.588 1.00 89.62 158 PHE A O 1
ATOM 1217 N N . SER A 1 159 ? -2.228 8.796 1.406 1.00 88.62 159 SER A N 1
ATOM 1218 C CA . SER A 1 159 ? -2.401 8.223 0.065 1.00 88.62 159 SER A CA 1
ATOM 1219 C C . SER A 1 159 ? -3.472 7.127 0.015 1.00 88.62 159 SER A C 1
ATOM 1221 O O . SER A 1 159 ? -4.115 6.949 -1.016 1.00 88.62 159 SER A O 1
ATOM 1223 N N . LEU A 1 160 ? -3.707 6.426 1.131 1.00 89.25 160 LEU A N 1
ATOM 1224 C CA . LEU A 1 160 ? -4.725 5.378 1.255 1.00 89.25 160 LEU A CA 1
ATOM 1225 C C . LEU A 1 160 ? -6.103 5.897 1.667 1.00 89.25 160 LEU A C 1
ATOM 1227 O O . LEU A 1 160 ? -7.084 5.156 1.590 1.00 89.25 160 LEU A O 1
ATOM 1231 N N . ASN A 1 161 ? -6.225 7.161 2.074 1.00 87.25 161 ASN A N 1
ATOM 1232 C CA . ASN A 1 161 ? -7.492 7.724 2.534 1.00 87.25 161 ASN A CA 1
ATOM 1233 C C . ASN A 1 161 ? -8.642 7.603 1.507 1.00 87.25 161 ASN A C 1
ATOM 1235 O O . ASN A 1 161 ? -9.761 7.283 1.926 1.00 87.25 161 ASN A O 1
ATOM 1239 N N . PRO A 1 162 ? -8.424 7.764 0.183 1.00 86.25 162 PRO A N 1
ATOM 1240 C CA . PRO A 1 162 ? -9.464 7.496 -0.811 1.00 86.25 162 PRO A CA 1
ATOM 1241 C C . PRO A 1 162 ? -9.968 6.044 -0.770 1.00 86.25 162 PRO A C 1
ATOM 1243 O O . PRO A 1 162 ? -11.177 5.808 -0.808 1.00 86.25 162 PRO A O 1
ATOM 1246 N N . HIS A 1 163 ? -9.063 5.072 -0.617 1.00 84.56 163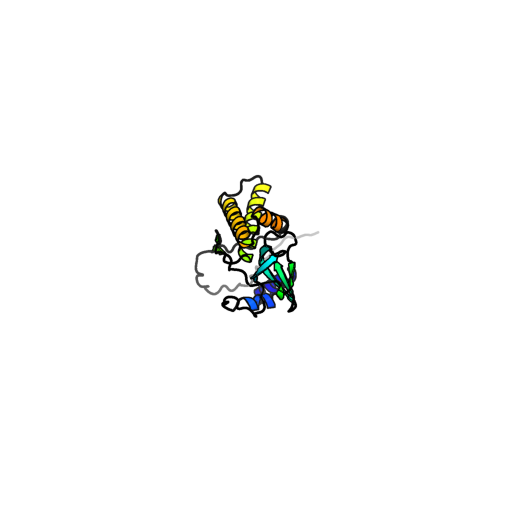 HIS A N 1
ATOM 1247 C CA . HIS A 1 163 ? -9.396 3.647 -0.534 1.00 84.56 163 HIS A CA 1
ATOM 1248 C C . HIS A 1 163 ? -10.150 3.315 0.759 1.00 84.56 163 HIS A C 1
ATOM 1250 O O . HIS A 1 163 ? -11.187 2.654 0.715 1.00 84.56 163 HIS A O 1
ATOM 1256 N N . ILE A 1 164 ? -9.696 3.852 1.896 1.00 85.69 164 ILE A N 1
ATOM 1257 C CA . ILE A 1 164 ? -10.365 3.701 3.198 1.00 85.69 164 ILE A CA 1
ATOM 1258 C C . ILE A 1 164 ? -11.768 4.320 3.151 1.00 85.69 164 ILE A C 1
ATOM 1260 O O . ILE A 1 164 ? -12.740 3.725 3.608 1.00 85.69 164 ILE A O 1
ATOM 1264 N N . THR A 1 165 ? -11.906 5.515 2.573 1.00 84.69 165 THR A N 1
ATOM 1265 C CA . THR A 1 165 ? -13.201 6.202 2.463 1.00 84.69 165 THR A CA 1
ATOM 1266 C C . THR A 1 165 ? -14.170 5.419 1.577 1.00 84.69 165 THR A C 1
ATOM 1268 O O . THR A 1 165 ? -15.327 5.240 1.956 1.00 84.69 165 THR A O 1
ATOM 1271 N N . ARG A 1 166 ? -13.694 4.865 0.455 1.00 85.44 166 ARG A N 1
ATOM 1272 C CA . ARG A 1 166 ? -14.486 3.973 -0.405 1.00 85.44 166 ARG A CA 1
ATOM 1273 C C . ARG A 1 166 ? -14.927 2.706 0.337 1.00 85.44 166 ARG A C 1
ATOM 1275 O O . ARG A 1 166 ? -16.100 2.350 0.279 1.00 85.44 166 ARG A O 1
ATOM 1282 N N . ALA A 1 167 ? -14.028 2.066 1.085 1.00 84.75 167 ALA A N 1
ATOM 1283 C CA . ALA A 1 167 ? -14.333 0.875 1.886 1.00 84.75 167 ALA A CA 1
ATOM 1284 C C . ALA A 1 167 ? -15.336 1.142 3.029 1.00 84.75 167 ALA A C 1
ATOM 1286 O O . ALA A 1 167 ? -16.024 0.231 3.497 1.00 84.75 167 ALA A O 1
ATOM 1287 N N . LEU A 1 168 ? -15.446 2.396 3.480 1.00 82.56 168 LEU A N 1
ATOM 1288 C CA . LEU A 1 168 ? -16.450 2.829 4.454 1.00 82.56 168 LEU A CA 1
ATOM 1289 C C . LEU A 1 168 ? -17.814 3.132 3.831 1.00 82.56 168 LEU A C 1
ATOM 1291 O O . LEU A 1 168 ? -18.817 2.962 4.516 1.00 82.56 168 LEU A O 1
ATOM 1295 N N . GLY A 1 169 ? -17.855 3.605 2.582 1.00 75.62 169 GLY A N 1
ATOM 1296 C CA . GLY A 1 169 ? -19.100 3.875 1.852 1.00 75.62 169 GLY A CA 1
ATOM 1297 C C . GLY A 1 169 ? -19.785 2.615 1.312 1.00 75.62 169 GLY A C 1
ATOM 1298 O O . GLY A 1 169 ? -20.975 2.639 1.022 1.00 75.62 169 GLY A O 1
ATOM 1299 N N . GLY A 1 170 ? -19.056 1.501 1.205 1.00 55.38 170 GLY A N 1
ATOM 1300 C CA . GLY A 1 170 ? -19.572 0.221 0.723 1.00 55.38 170 GLY A CA 1
ATOM 1301 C C . GLY A 1 170 ? -20.186 -0.653 1.819 1.00 55.38 170 GLY A C 1
ATOM 1302 O O . GLY A 1 170 ? -19.556 -1.606 2.275 1.00 55.38 170 GLY A O 1
ATOM 1303 N N . ALA A 1 171 ? -21.439 -0.386 2.191 1.00 47.16 171 ALA A N 1
ATOM 1304 C CA . ALA A 1 171 ? -22.345 -1.414 2.703 1.00 47.16 171 ALA A CA 1
ATOM 1305 C C . ALA A 1 171 ? -22.873 -2.231 1.512 1.00 47.16 171 ALA A C 1
ATOM 1307 O O . ALA A 1 171 ? -23.966 -2.010 1.009 1.00 47.16 171 ALA A O 1
ATOM 1308 N N . GLY A 1 172 ? -22.056 -3.162 1.027 1.00 42.03 172 GLY A N 1
ATOM 1309 C CA . GLY A 1 172 ? -22.443 -4.148 0.026 1.00 42.03 172 GLY A CA 1
ATOM 1310 C C . GLY A 1 172 ? -21.809 -5.477 0.393 1.00 42.03 172 GLY A C 1
ATOM 1311 O O . GLY A 1 172 ? -20.736 -5.776 -0.107 1.00 42.03 172 GLY A O 1
ATOM 1312 N N . LYS A 1 173 ? -22.477 -6.206 1.302 1.00 32.53 173 LYS A N 1
ATOM 1313 C CA . LYS A 1 173 ? -22.174 -7.554 1.825 1.00 32.53 173 LYS A CA 1
ATOM 1314 C C . LYS A 1 173 ? -20.752 -7.751 2.403 1.00 32.53 173 LYS A C 1
ATOM 1316 O O . LYS A 1 173 ? -19.763 -7.604 1.692 1.00 32.53 173 LYS A O 1
ATOM 1321 N N . PRO A 1 174 ? -20.600 -8.145 3.682 1.00 36.72 174 PRO A N 1
ATOM 1322 C CA . PRO A 1 174 ? -19.297 -8.611 4.150 1.00 36.72 174 PRO A CA 1
ATOM 1323 C C . PRO A 1 174 ? -18.872 -9.827 3.305 1.00 36.72 174 PRO A C 1
ATOM 1325 O O . PRO A 1 174 ? -19.733 -10.669 3.024 1.00 36.72 174 PRO A O 1
ATOM 1328 N N . PRO A 1 175 ? -17.589 -9.979 2.915 1.00 38.16 175 PRO A N 1
ATOM 1329 C CA . PRO A 1 175 ? -17.112 -11.300 2.544 1.00 38.16 175 PRO A CA 1
ATOM 1330 C C . PRO A 1 175 ? -17.397 -12.191 3.748 1.00 38.16 175 PRO A C 1
ATOM 1332 O O . PRO A 1 175 ? -17.051 -11.840 4.882 1.00 38.16 175 PRO A O 1
ATOM 1335 N N . ALA A 1 176 ? -18.120 -13.285 3.512 1.00 42.00 176 ALA A N 1
ATOM 1336 C CA . ALA A 1 176 ? -18.328 -14.303 4.518 1.00 42.00 176 ALA A CA 1
ATOM 1337 C C . ALA A 1 176 ? -16.948 -14.647 5.079 1.00 42.00 176 ALA A C 1
ATOM 1339 O O . ALA A 1 176 ? -16.095 -15.189 4.378 1.00 42.00 176 ALA A O 1
ATOM 1340 N N . ARG A 1 177 ? -16.706 -14.247 6.331 1.00 39.53 177 ARG A N 1
ATOM 1341 C CA . ARG A 1 177 ? -15.582 -14.766 7.093 1.00 39.53 177 ARG A CA 1
ATOM 1342 C C . ARG A 1 177 ? -15.746 -16.273 7.034 1.00 39.53 177 ARG A C 1
ATOM 1344 O O . ARG A 1 177 ? -16.781 -16.779 7.470 1.00 39.53 177 ARG A O 1
ATOM 1351 N N . VAL A 1 178 ? -14.756 -16.961 6.481 1.00 44.66 178 VAL A N 1
ATOM 1352 C CA . VAL A 1 178 ? -14.601 -18.395 6.683 1.00 44.66 178 VAL A CA 1
ATOM 1353 C C . VAL A 1 178 ? -14.439 -18.561 8.191 1.00 44.66 178 VAL A C 1
ATOM 1355 O O . VAL A 1 178 ? -13.368 -18.348 8.749 1.00 44.66 178 VAL A O 1
ATOM 1358 N N . ARG A 1 179 ? -15.555 -18.812 8.879 1.00 36.41 179 ARG A N 1
ATOM 1359 C CA . ARG A 1 179 ? -15.527 -19.486 10.165 1.00 36.41 179 ARG A CA 1
ATOM 1360 C C . ARG A 1 179 ? -15.027 -20.880 9.829 1.00 36.41 179 ARG A C 1
ATOM 1362 O O . ARG A 1 179 ? -15.759 -21.647 9.209 1.00 36.41 179 ARG A O 1
ATOM 1369 N N . GLU A 1 180 ? -13.789 -21.181 10.198 1.00 44.47 180 GLU A N 1
ATOM 1370 C CA . GLU A 1 180 ? -13.436 -22.562 10.497 1.00 44.47 180 GLU A CA 1
ATOM 1371 C C . GLU A 1 180 ? -14.509 -23.100 11.447 1.00 44.47 180 GLU A C 1
ATOM 1373 O O . GLU A 1 180 ? -14.698 -22.587 12.552 1.00 44.47 180 GLU A O 1
ATOM 1378 N N . PHE A 1 181 ? -15.275 -24.076 10.971 1.00 34.94 181 PHE A N 1
ATOM 1379 C CA . PHE A 1 181 ? -16.083 -24.928 11.823 1.00 34.94 181 PHE A CA 1
ATOM 1380 C C . PHE A 1 181 ? -15.351 -26.267 11.961 1.00 34.94 181 PHE A C 1
ATOM 1382 O O . PHE A 1 181 ? -14.932 -26.831 10.947 1.00 34.94 181 PHE A O 1
ATOM 1389 N N . PRO A 1 182 ? -15.192 -26.787 13.189 1.00 51.19 182 PRO A N 1
ATOM 1390 C CA . PRO A 1 182 ? -14.680 -28.126 13.418 1.00 51.19 182 PRO A CA 1
ATOM 1391 C C . PRO A 1 182 ? -15.791 -29.152 13.144 1.00 51.19 182 PRO A C 1
ATOM 1393 O O . PRO A 1 182 ? -16.939 -28.933 13.527 1.00 51.19 182 PRO A O 1
ATOM 1396 N N . GLY A 1 183 ? -15.445 -30.292 12.539 1.00 36.00 183 GLY A N 1
ATOM 1397 C CA . GLY A 1 183 ? -16.282 -31.500 12.585 1.00 36.00 183 GLY A CA 1
ATOM 1398 C C . GLY A 1 183 ? -16.755 -32.060 11.240 1.00 36.00 183 GLY A C 1
ATOM 1399 O O . GLY A 1 183 ? -17.774 -31.655 10.699 1.00 36.00 183 GLY A O 1
ATOM 1400 N N . ARG A 1 184 ? -15.987 -33.042 10.755 1.00 40.88 184 ARG A N 1
ATOM 1401 C CA . ARG A 1 184 ? -16.358 -34.280 10.035 1.00 40.88 184 ARG A CA 1
ATOM 1402 C C . ARG A 1 184 ? -17.855 -34.464 9.663 1.00 40.88 184 ARG A C 1
ATOM 1404 O O . ARG A 1 184 ? -18.681 -34.545 10.569 1.00 40.88 184 ARG A O 1
ATOM 1411 N N . PRO A 1 185 ? -18.210 -34.679 8.381 1.00 42.31 185 PRO A N 1
ATOM 1412 C CA . PRO A 1 185 ? -19.538 -35.161 8.010 1.00 42.31 185 PRO A CA 1
ATOM 1413 C C . PRO A 1 185 ? -19.658 -36.662 8.300 1.00 42.31 185 PRO A C 1
ATOM 1415 O O . PRO A 1 185 ? -18.916 -37.473 7.745 1.00 42.31 185 PRO A O 1
ATOM 1418 N N . THR A 1 186 ? -20.591 -37.021 9.176 1.00 44.75 186 THR A N 1
ATOM 1419 C CA . THR A 1 186 ? -21.150 -38.371 9.292 1.00 44.75 186 THR A CA 1
ATOM 1420 C C . THR A 1 186 ? -21.918 -38.718 8.009 1.00 44.75 186 THR A C 1
ATOM 1422 O O . THR A 1 186 ? -22.534 -37.843 7.399 1.00 44.75 186 THR A O 1
ATOM 1425 N N . GLU A 1 187 ? -21.850 -39.986 7.602 1.00 43.81 187 GLU A N 1
ATOM 1426 C CA . GLU A 1 187 ? -22.499 -40.584 6.424 1.00 43.81 187 GLU A CA 1
ATOM 1427 C C . GLU A 1 187 ? -23.984 -40.215 6.230 1.00 43.81 187 GLU A C 1
ATOM 1429 O O . GLU A 1 187 ? -24.723 -40.078 7.209 1.00 43.81 187 GLU A O 1
ATOM 1434 N N . PRO A 1 188 ? -24.481 -40.167 4.977 1.00 41.28 188 PRO A N 1
ATOM 1435 C CA . PRO A 1 188 ? -25.910 -40.146 4.704 1.00 41.28 188 PRO A CA 1
ATOM 1436 C C . PRO A 1 188 ? -26.495 -41.570 4.666 1.00 41.28 188 PRO A C 1
ATOM 1438 O O . PRO A 1 188 ? -26.126 -42.392 3.828 1.00 41.28 188 PRO A O 1
ATOM 1441 N N . ALA A 1 189 ? -27.472 -41.840 5.533 1.00 40.78 189 ALA A N 1
ATOM 1442 C CA . ALA A 1 189 ? -28.375 -42.985 5.403 1.00 40.78 189 ALA A CA 1
ATOM 1443 C C . ALA A 1 189 ? -29.404 -42.752 4.268 1.00 40.78 189 ALA A C 1
ATOM 1445 O O . ALA A 1 189 ? -29.844 -41.611 4.080 1.00 40.78 189 ALA A O 1
ATOM 1446 N N . PRO A 1 190 ? -29.834 -43.789 3.520 1.00 46.44 190 PRO A N 1
ATOM 1447 C CA . PRO A 1 190 ? -30.755 -43.624 2.404 1.00 46.44 190 PRO A CA 1
ATOM 1448 C C . PRO A 1 190 ? -32.227 -43.737 2.824 1.00 46.44 190 PRO A C 1
ATOM 1450 O O . PRO A 1 190 ? -32.603 -44.556 3.658 1.00 46.44 190 PRO A O 1
ATOM 1453 N N . GLY A 1 191 ? -33.069 -42.979 2.119 1.00 38.41 191 GLY A N 1
ATOM 1454 C CA . GLY A 1 191 ? -34.438 -43.383 1.805 1.00 38.41 191 GLY A CA 1
ATOM 1455 C C . GLY A 1 191 ? -35.536 -42.845 2.718 1.00 38.41 191 GLY A C 1
ATOM 1456 O O . GLY A 1 191 ? -35.808 -43.413 3.769 1.00 38.41 191 GLY A O 1
ATOM 1457 N N . ARG A 1 192 ? -36.283 -41.846 2.228 1.00 40.19 192 ARG A N 1
ATOM 1458 C CA . ARG A 1 192 ? -37.733 -41.756 2.466 1.00 40.19 192 ARG A CA 1
ATOM 1459 C C . ARG A 1 192 ? -38.457 -41.241 1.227 1.00 40.19 192 ARG A C 1
ATOM 1461 O O . ARG A 1 192 ? -38.454 -40.056 0.915 1.00 40.19 192 ARG A O 1
ATOM 1468 N N . SER A 1 193 ? -39.078 -42.193 0.550 1.00 37.28 193 SER A N 1
ATOM 1469 C CA . SER A 1 193 ? -40.152 -42.059 -0.424 1.00 37.28 193 SER A CA 1
ATOM 1470 C C . SER A 1 193 ? -41.330 -41.287 0.182 1.00 37.28 193 SER A C 1
ATOM 1472 O O . SER A 1 193 ? -41.783 -41.599 1.284 1.00 37.28 193 SER A O 1
ATOM 1474 N N . SER A 1 194 ? -41.852 -40.298 -0.538 1.00 45.09 194 SER A N 1
ATOM 1475 C CA . SER A 1 194 ? -43.136 -39.664 -0.221 1.00 45.09 194 SER A CA 1
ATOM 1476 C C . SER A 1 194 ? -44.296 -40.583 -0.639 1.00 45.09 194 SER A C 1
ATOM 1478 O O . SER A 1 194 ? -44.274 -41.075 -1.768 1.00 45.09 194 SER A O 1
ATOM 1480 N N . PRO A 1 195 ? -45.323 -40.815 0.202 1.00 56.66 195 PRO A N 1
ATOM 1481 C CA . PRO A 1 195 ? -46.557 -41.467 -0.227 1.00 56.66 195 PRO A CA 1
ATOM 1482 C C . PRO A 1 195 ? -47.598 -40.442 -0.737 1.00 56.66 195 PRO A C 1
ATOM 1484 O O . PRO A 1 195 ? -47.574 -39.283 -0.314 1.00 56.66 195 PRO A O 1
ATOM 1487 N N . PRO A 1 196 ? -48.524 -40.842 -1.633 1.00 60.03 196 PRO A N 1
ATOM 1488 C CA . PRO A 1 196 ? -49.562 -39.965 -2.175 1.00 60.03 196 PRO A CA 1
ATOM 1489 C C . PRO A 1 196 ? -50.725 -39.765 -1.180 1.00 60.03 196 PRO A C 1
ATOM 1491 O O . PRO A 1 196 ? -50.942 -40.612 -0.308 1.00 60.03 196 PRO A O 1
ATOM 1494 N N . PRO A 1 197 ? -51.511 -38.676 -1.293 1.00 57.22 197 PRO A N 1
ATOM 1495 C CA . PRO A 1 197 ? -52.604 -38.409 -0.366 1.00 57.22 197 PRO A CA 1
ATOM 1496 C C . PRO A 1 197 ? -53.799 -39.350 -0.585 1.00 57.22 197 PRO A C 1
ATOM 1498 O O . PRO A 1 197 ? -54.309 -39.517 -1.694 1.00 57.22 197 PRO A O 1
ATOM 1501 N N . ALA A 1 198 ? -54.265 -39.936 0.519 1.00 46.41 198 ALA A N 1
ATOM 1502 C CA . ALA A 1 198 ? -55.436 -40.796 0.593 1.00 46.41 198 ALA A CA 1
ATOM 1503 C C . ALA A 1 198 ? -56.748 -40.006 0.429 1.00 46.41 198 ALA A C 1
ATOM 1505 O O . ALA A 1 198 ? -56.969 -38.974 1.066 1.00 46.41 198 ALA A O 1
ATOM 1506 N N . ARG A 1 199 ? -57.653 -40.553 -0.390 1.00 46.53 199 ARG A N 1
ATOM 1507 C CA . ARG A 1 199 ? -59.069 -40.169 -0.473 1.00 46.53 199 ARG A CA 1
ATOM 1508 C C . ARG A 1 199 ? -59.761 -40.422 0.872 1.00 46.53 199 ARG A C 1
ATOM 1510 O O . ARG A 1 199 ? -59.671 -41.525 1.405 1.00 46.53 199 ARG A O 1
ATOM 1517 N N . ARG A 1 200 ? -60.527 -39.448 1.372 1.00 48.81 200 ARG A N 1
ATOM 1518 C CA . ARG A 1 200 ? -61.528 -39.665 2.431 1.00 48.81 200 ARG A CA 1
ATOM 1519 C C . ARG A 1 200 ? -62.949 -39.706 1.842 1.00 48.81 200 ARG A C 1
ATOM 1521 O O . ARG A 1 200 ? -63.258 -38.863 1.000 1.00 48.81 200 ARG A O 1
ATOM 1528 N N . PRO A 1 201 ? -63.807 -40.648 2.277 1.00 54.66 201 PRO A N 1
ATOM 1529 C CA . PRO A 1 201 ? -65.215 -40.722 1.894 1.00 54.66 201 PRO A CA 1
ATOM 1530 C C . PRO A 1 201 ? -66.177 -40.093 2.929 1.00 54.66 201 PRO A C 1
ATOM 1532 O O . PRO A 1 201 ? -65.845 -39.965 4.104 1.00 54.66 201 PRO A O 1
ATOM 1535 N N . ASN A 1 202 ? -67.404 -39.846 2.441 1.00 39.31 202 ASN A N 1
ATOM 1536 C CA . ASN A 1 202 ? -68.721 -39.705 3.104 1.00 39.31 202 ASN A CA 1
ATOM 1537 C C . ASN A 1 202 ? -69.187 -38.382 3.771 1.00 39.31 202 ASN A C 1
ATOM 1539 O O . ASN A 1 202 ? -68.734 -38.029 4.851 1.00 39.31 202 ASN A O 1
ATOM 1543 N N . ARG A 1 203 ? -70.151 -37.708 3.086 1.00 39.84 203 ARG A N 1
ATOM 1544 C CA . ARG A 1 203 ? -71.616 -37.488 3.374 1.00 39.84 203 ARG A CA 1
ATOM 1545 C C . ARG A 1 203 ? -72.101 -37.362 4.847 1.00 39.84 203 ARG A C 1
ATOM 1547 O O . ARG A 1 203 ? -71.434 -37.919 5.705 1.00 39.84 203 ARG A O 1
ATOM 1554 N N . PRO A 1 204 ? -73.338 -36.868 5.159 1.00 51.97 204 PRO A N 1
ATOM 1555 C CA . PRO A 1 204 ? -74.390 -36.215 4.338 1.00 51.97 204 PRO A CA 1
ATOM 1556 C C . PRO A 1 204 ? -75.142 -35.000 4.985 1.00 51.97 204 PRO A C 1
ATOM 1558 O O . PRO A 1 204 ? -75.198 -34.857 6.197 1.00 51.97 204 PRO A O 1
ATOM 1561 N N . GLY A 1 205 ? -75.858 -34.223 4.151 1.00 39.03 205 GLY A N 1
ATOM 1562 C CA . GLY A 1 205 ? -77.253 -33.780 4.386 1.00 39.03 205 GLY A CA 1
ATOM 1563 C C . GLY A 1 205 ? -77.564 -32.505 5.200 1.00 39.03 205 GLY A C 1
ATOM 1564 O O . GLY A 1 205 ? -77.446 -32.500 6.417 1.00 39.03 205 GLY A O 1
ATOM 1565 N N . ARG A 1 206 ? -78.181 -31.500 4.551 1.00 44.06 206 ARG A N 1
ATOM 1566 C CA . ARG A 1 206 ? -79.484 -30.925 4.973 1.00 44.06 206 ARG A CA 1
ATOM 1567 C C . ARG A 1 206 ? -80.101 -30.014 3.885 1.00 44.06 206 ARG A C 1
ATOM 1569 O O . ARG A 1 206 ? -79.360 -29.511 3.047 1.00 44.06 206 ARG A O 1
ATOM 1576 N N . PRO A 1 207 ? -81.441 -29.859 3.863 1.00 58.44 207 PRO A N 1
ATOM 1577 C CA . PRO A 1 207 ? -82.225 -29.443 2.702 1.00 58.44 207 PRO A CA 1
ATOM 1578 C C . PRO A 1 207 ? -82.488 -27.935 2.664 1.00 58.44 207 PRO A C 1
ATOM 1580 O O . PRO A 1 207 ? -82.506 -27.280 3.703 1.00 58.44 207 PRO A O 1
ATOM 1583 N N . GLN A 1 208 ? -82.808 -27.420 1.478 1.00 40.28 208 GLN A N 1
ATOM 1584 C CA . GLN A 1 208 ? -83.520 -26.154 1.308 1.00 40.28 208 GLN A CA 1
ATOM 1585 C C . GLN A 1 208 ? -84.640 -26.368 0.272 1.00 40.28 208 GLN A C 1
ATOM 1587 O O . GLN A 1 208 ? -84.384 -26.713 -0.879 1.00 40.28 208 GLN A O 1
ATOM 1592 N N . ARG A 1 209 ? -85.877 -26.222 0.743 1.00 39.38 209 ARG A N 1
ATOM 1593 C CA . ARG A 1 209 ? -87.118 -25.878 0.023 1.00 39.38 209 ARG A CA 1
ATOM 1594 C C . ARG A 1 209 ? -87.743 -24.751 0.870 1.00 39.38 209 ARG A C 1
ATOM 1596 O O . ARG A 1 209 ? -87.478 -24.760 2.078 1.00 39.38 209 ARG A O 1
ATOM 1603 N N . PRO A 1 210 ? -88.549 -23.820 0.340 1.00 50.50 210 PRO A N 1
ATOM 1604 C CA . PRO A 1 210 ? -89.522 -23.967 -0.748 1.00 50.50 210 PRO A CA 1
ATOM 1605 C C . PRO A 1 210 ? -89.072 -23.395 -2.092 1.00 50.50 210 PRO A C 1
ATOM 1607 O O . PRO A 1 210 ? -88.293 -22.419 -2.096 1.00 50.50 210 PRO A O 1
#

Radius of gyration: 27.83 Å; chains: 1; bounding box: 108×57×44 Å

Foldseek 3Di:
DVVVLVVVCVVCVVVVHDPVLVVVVPPDDDDDDDPPDDFAFQFKKWFDDPPPFIFIWTFHHDPDSQWTFTATQLDLVGTDIDGPVGIDGADWQDWDQDPVGIDGGLVVLLVVLLVLLLQCVVCVVVVHHGDPSSVVSNVVSLCSSQVRRVHHSVSRVVSCVVVSVVVNVDPDDDPPPPPPDDDDDDDDDDDDDDDDDDDDDDDDDDDDDD

Sequence (210 aa):
MADLLSDLRRYADSRGVDFDRALRGRTEPRPQAVEGRAFAVGDEVERSADGSKIRRGYVTAVDDPSFYLVRFPGVTRGVLRVPADRIRGAPPFPPIETRTGVLKSAAAAEDALVEVSTRVRRHTKAGTSPPRADVDERARLARTLADWAGTTASNVLFSLNPHITRALGGAGKPPARVREFPGRPTEPAPGRSSPPPARRPNRPGRPQRP